Protein AF-E9H3K7-F1 (afdb_monomer_lite)

Sequence (213 aa):
MGSSRLRQSSLEERYRKCLRISLTFLFSQVGLIGLVVAYSAVGAVLFEWLEADQEIEPRRKILQIRLDCLDDLNRLNRQRQFDNNSNDELWAINAGALLKAFETQVVKATKVEGYDGKEVDDAERQWSVSGSLLYSITVITTIGYGNLAPKTGPGKVVTIIYALIGKTKHFHCAIVRSDIVCAVYQSAQHQPTPFSAAFSNIVPCEPHTSLEI

Foldseek 3Di:
DPPVVVVVVVVVVVCVVVVVVVVVVCCLVVVVVVVLLVLLLVQLVVLLVQAVCLQQVLQVVLVVLVVVLVVVLVVLVVVQVVDPPDDPVVSCVVNVVSVVVSVVSNVCCVPPSVHDPDHNDPVPDCSDSVNSSVVLVCLLVVVCPVPDAGPDPVRVVVSVVSSVVSPVVVVVSVVVVVVVVVVVVVVVVPPPDPVVVVVVPPDDPDDDDDDDD

Structure (mmCIF, N/CA/C/O backbone):
data_AF-E9H3K7-F1
#
_entry.id   AF-E9H3K7-F1
#
loop_
_atom_site.group_PDB
_atom_site.id
_atom_site.type_symbol
_atom_site.label_atom_id
_atom_site.label_alt_id
_atom_site.label_comp_id
_atom_site.label_asym_id
_atom_site.label_entity_id
_atom_site.label_seq_id
_atom_site.pdbx_PDB_ins_code
_atom_site.Cartn_x
_atom_site.Cartn_y
_atom_site.Cartn_z
_atom_site.occupancy
_atom_site.B_iso_or_equiv
_atom_site.auth_seq_id
_atom_site.auth_comp_id
_atom_site.auth_asym_id
_atom_site.auth_atom_id
_atom_site.pdbx_PDB_model_num
ATOM 1 N N . MET A 1 1 ? -35.358 -19.809 64.713 1.00 51.22 1 MET A N 1
ATOM 2 C CA . MET A 1 1 ? -35.374 -20.105 63.253 1.00 51.22 1 MET A CA 1
ATOM 3 C C . MET A 1 1 ? -35.548 -18.861 62.347 1.00 51.22 1 MET A C 1
ATOM 5 O O . MET A 1 1 ? -35.882 -19.023 61.176 1.00 51.22 1 MET A O 1
ATOM 9 N N . GLY A 1 2 ? -35.308 -17.627 62.834 1.00 54.78 2 GLY A N 1
ATOM 10 C CA . GLY A 1 2 ? -35.445 -16.384 62.039 1.00 54.78 2 GLY A CA 1
ATOM 11 C C . GLY A 1 2 ? -34.129 -15.756 61.540 1.00 54.78 2 GLY A C 1
ATOM 12 O O . GLY A 1 2 ? -34.121 -15.099 60.506 1.00 54.78 2 GLY A O 1
ATOM 13 N N . SER A 1 3 ? -33.005 -16.009 62.221 1.00 54.78 3 SER A N 1
ATOM 14 C CA . SER A 1 3 ? -31.702 -15.376 61.927 1.00 54.78 3 SER A CA 1
ATOM 15 C C . SER A 1 3 ? -31.064 -15.844 60.604 1.00 54.78 3 SER A C 1
ATOM 17 O O . SER A 1 3 ? -30.475 -15.054 59.868 1.00 54.78 3 SER A O 1
ATOM 19 N N . SER A 1 4 ? -31.254 -17.113 60.231 1.00 54.94 4 SER A N 1
ATOM 20 C CA . SER A 1 4 ? -30.708 -17.687 58.994 1.00 54.94 4 SER A CA 1
ATOM 21 C C . SER A 1 4 ? -31.357 -17.125 57.722 1.00 54.94 4 SER A C 1
ATOM 23 O O . SER A 1 4 ? -30.651 -16.887 56.746 1.00 54.94 4 SER A O 1
ATOM 25 N N . ARG A 1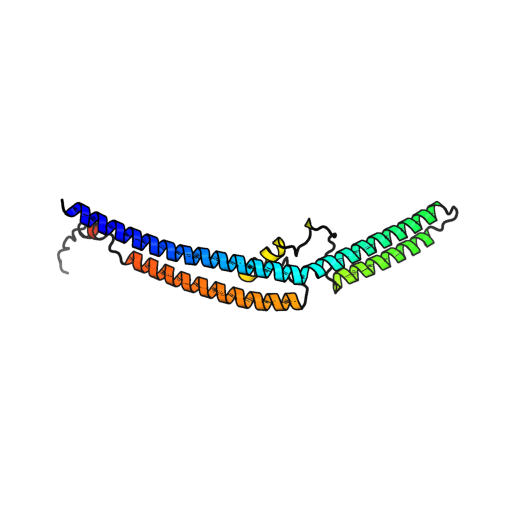 5 ? -32.665 -16.827 57.745 1.00 56.66 5 ARG A N 1
ATOM 26 C CA . ARG A 1 5 ? -33.395 -16.268 56.590 1.00 56.66 5 ARG A CA 1
ATOM 27 C C . ARG A 1 5 ? -33.037 -14.808 56.292 1.00 56.66 5 ARG A C 1
ATOM 29 O O . ARG A 1 5 ? -32.899 -14.458 55.125 1.00 56.66 5 ARG A O 1
ATOM 36 N N . LEU A 1 6 ? -32.807 -13.989 57.322 1.00 56.81 6 LEU A N 1
ATOM 37 C CA . LEU A 1 6 ? -32.364 -12.592 57.167 1.00 56.81 6 LEU A CA 1
ATOM 38 C C . LEU A 1 6 ? -30.930 -12.491 56.616 1.00 56.81 6 LEU A C 1
ATOM 40 O O . LEU A 1 6 ? -30.610 -11.600 55.830 1.00 56.81 6 LEU A O 1
ATOM 44 N N . ARG A 1 7 ? -30.056 -13.436 56.988 1.00 54.25 7 ARG A N 1
ATOM 45 C CA . ARG A 1 7 ? -28.688 -13.516 56.452 1.00 54.25 7 ARG A CA 1
ATOM 46 C C . ARG A 1 7 ? -28.685 -13.908 54.971 1.00 54.25 7 ARG A C 1
ATOM 48 O O . ARG A 1 7 ? -27.915 -13.343 54.197 1.00 54.25 7 ARG A O 1
ATOM 55 N N . GLN A 1 8 ? -29.579 -14.819 54.582 1.00 59.53 8 GLN A N 1
ATOM 56 C CA . GLN A 1 8 ? -29.755 -15.292 53.205 1.00 59.53 8 GLN A CA 1
ATOM 57 C C . GLN A 1 8 ? -30.287 -14.197 52.267 1.00 59.53 8 GLN A C 1
ATOM 59 O O . GLN A 1 8 ? -29.725 -14.007 51.190 1.00 59.53 8 GLN A O 1
ATOM 64 N N . SER A 1 9 ? -31.285 -13.412 52.696 1.00 56.25 9 SER A N 1
ATOM 65 C CA . SER A 1 9 ? -31.802 -12.286 51.902 1.00 56.25 9 SER A CA 1
ATOM 66 C C . SER A 1 9 ? -30.755 -11.182 51.695 1.00 56.25 9 SER A C 1
ATOM 68 O O . SER A 1 9 ? -30.665 -10.619 50.607 1.00 56.25 9 SER A O 1
ATOM 70 N N . SER A 1 10 ? -29.893 -10.931 52.692 1.00 58.28 10 SER A N 1
ATOM 71 C CA . SER A 1 10 ? -28.818 -9.928 52.590 1.00 58.28 10 SER A CA 1
ATOM 72 C C . SER A 1 10 ? -27.677 -10.321 51.636 1.00 58.28 10 SER A C 1
ATOM 74 O O . SER A 1 10 ? -27.058 -9.455 51.016 1.00 58.28 10 SER A O 1
ATOM 76 N N . LEU A 1 11 ? -27.385 -11.622 51.503 1.00 66.56 11 LEU A N 1
ATOM 77 C CA . LEU A 1 11 ? -26.354 -12.145 50.598 1.00 66.56 11 LEU A CA 1
ATOM 78 C C . LEU A 1 11 ? -26.838 -12.152 49.146 1.00 66.56 11 LEU A C 1
ATOM 80 O O . LEU A 1 11 ? -26.097 -11.743 48.256 1.00 66.56 11 LEU A O 1
ATOM 84 N N . GLU A 1 12 ? -28.092 -12.544 48.926 1.00 69.50 12 GLU A N 1
ATOM 85 C CA . GLU A 1 12 ? -28.777 -12.492 47.629 1.00 69.50 12 GLU A CA 1
ATOM 86 C C . GLU A 1 12 ? -28.835 -11.065 47.064 1.00 69.50 12 GLU A C 1
ATOM 88 O O . GLU A 1 12 ? -28.512 -10.845 45.897 1.00 69.50 12 GLU A O 1
ATOM 93 N N . GLU A 1 13 ? -29.170 -10.064 47.885 1.00 71.56 13 GLU A N 1
ATOM 94 C CA . GLU A 1 13 ? -29.160 -8.656 47.463 1.00 71.56 13 GLU A CA 1
ATOM 95 C C . GLU A 1 13 ? -27.756 -8.140 47.133 1.00 71.56 13 GLU A C 1
ATOM 97 O O . GLU A 1 13 ? -27.578 -7.404 46.158 1.00 71.56 13 GLU A O 1
ATOM 102 N N . ARG A 1 14 ? -26.743 -8.540 47.913 1.00 67.12 14 ARG A N 1
ATOM 103 C CA . ARG A 1 14 ? -25.337 -8.198 47.649 1.00 67.12 14 ARG A CA 1
ATOM 104 C C . ARG A 1 14 ? -24.833 -8.850 46.364 1.00 67.12 14 ARG A C 1
ATOM 106 O O . ARG A 1 14 ? -24.179 -8.174 45.575 1.00 67.12 14 ARG A O 1
ATOM 113 N N . TYR A 1 15 ? -25.185 -10.111 46.119 1.00 70.88 15 TYR A N 1
ATOM 114 C CA . TYR A 1 15 ? -24.832 -10.833 44.899 1.00 70.88 15 TYR A CA 1
ATOM 115 C C . TYR A 1 15 ? -25.506 -10.217 43.674 1.00 70.88 15 TYR A C 1
ATOM 117 O O . TYR A 1 15 ? -24.844 -9.941 42.683 1.00 70.88 15 TYR A O 1
ATOM 125 N N . ARG A 1 16 ? -26.800 -9.894 43.756 1.00 70.25 16 ARG A N 1
ATOM 126 C CA . ARG A 1 16 ? -27.560 -9.285 42.656 1.00 70.25 16 ARG A CA 1
ATOM 127 C C . ARG A 1 16 ? -27.082 -7.870 42.331 1.00 70.25 16 ARG A C 1
ATOM 129 O O . ARG A 1 16 ? -27.021 -7.515 41.157 1.00 70.25 16 ARG A O 1
ATOM 136 N N . LYS A 1 17 ? -26.696 -7.080 43.344 1.00 70.94 17 LYS A N 1
ATOM 137 C CA . LYS A 1 17 ? -26.033 -5.775 43.162 1.00 70.94 17 LYS A CA 1
ATOM 138 C C . LYS A 1 17 ? -24.651 -5.925 42.534 1.00 70.94 17 LYS A C 1
ATOM 140 O O . LYS A 1 17 ? -24.382 -5.260 41.541 1.00 70.94 17 LYS A O 1
ATOM 145 N N . CYS A 1 18 ? -23.810 -6.808 43.072 1.00 63.97 18 CYS A N 1
ATOM 146 C CA . CYS A 1 18 ? -22.467 -7.060 42.548 1.00 63.97 18 CYS A CA 1
ATOM 147 C C . CYS A 1 18 ? -22.529 -7.545 41.094 1.00 63.97 18 CYS A C 1
ATOM 149 O O . CYS A 1 18 ? -21.874 -6.982 40.228 1.00 63.97 18 CYS A O 1
ATOM 151 N N . LEU A 1 19 ? -23.421 -8.490 40.795 1.00 68.88 19 LEU A N 1
ATOM 152 C CA . LEU A 1 19 ? -23.614 -9.046 39.462 1.00 68.88 19 LEU A CA 1
ATOM 153 C C . LEU A 1 19 ? -24.151 -8.002 38.481 1.00 68.88 19 LEU A C 1
ATOM 155 O O . LEU A 1 19 ? -23.625 -7.919 37.383 1.00 68.88 19 LEU A O 1
ATOM 159 N N . ARG A 1 20 ? -25.108 -7.141 38.864 1.00 72.06 20 ARG A N 1
ATOM 160 C CA . ARG A 1 20 ? -25.556 -6.011 38.022 1.00 72.06 20 ARG A CA 1
ATOM 161 C C . ARG A 1 20 ? -24.436 -5.016 37.731 1.00 72.06 20 ARG A C 1
ATOM 163 O O . ARG A 1 20 ? -24.332 -4.539 36.604 1.00 72.06 20 ARG A O 1
ATOM 170 N N . ILE A 1 21 ? -23.613 -4.705 38.729 1.00 65.88 21 ILE A N 1
ATOM 171 C CA . ILE A 1 21 ? -22.478 -3.785 38.591 1.00 65.88 21 ILE A CA 1
ATOM 172 C C . ILE A 1 21 ? -21.412 -4.408 37.681 1.00 65.88 21 ILE A C 1
ATOM 174 O O . ILE A 1 21 ? -20.985 -3.762 36.728 1.00 65.88 21 ILE A O 1
ATOM 178 N N . SER A 1 22 ? -21.064 -5.681 37.881 1.00 63.53 22 SER A N 1
ATOM 179 C CA . SER A 1 22 ? -20.153 -6.431 37.012 1.00 63.53 22 SER A CA 1
ATOM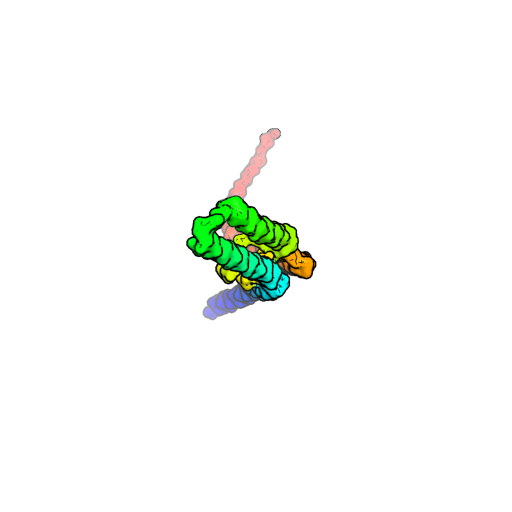 180 C C . SER A 1 22 ? -20.688 -6.591 35.589 1.00 63.53 22 SER A C 1
ATOM 182 O O . SER A 1 22 ? -19.913 -6.457 34.652 1.00 63.53 22 SER A O 1
ATOM 184 N N . LEU A 1 23 ? -21.993 -6.812 35.391 1.00 63.09 23 LEU A N 1
ATOM 185 C CA . LEU A 1 23 ? -22.613 -6.889 34.060 1.00 63.09 23 LEU A CA 1
ATOM 186 C C . LEU A 1 23 ? -22.613 -5.531 33.358 1.00 63.09 23 LEU A C 1
ATOM 188 O O . LEU A 1 23 ? -22.334 -5.463 32.169 1.00 63.09 23 LEU A O 1
ATOM 192 N N . THR A 1 24 ? -22.863 -4.445 34.093 1.00 66.94 24 THR A N 1
ATOM 193 C CA . THR A 1 24 ? -22.778 -3.073 33.563 1.00 66.94 24 THR A CA 1
ATOM 194 C C . THR A 1 24 ? -21.333 -2.726 33.187 1.00 66.94 24 THR A C 1
ATOM 196 O O . THR A 1 24 ? -21.083 -2.119 32.145 1.00 66.94 24 THR A O 1
ATOM 199 N N . PHE A 1 25 ? -20.365 -3.176 33.990 1.00 65.81 25 PHE A N 1
ATOM 200 C CA . PHE A 1 25 ? -18.939 -3.014 33.718 1.00 65.81 25 PHE A CA 1
ATOM 201 C C . PHE A 1 25 ? -18.493 -3.847 32.507 1.00 65.81 25 PHE A C 1
ATOM 203 O O . PHE A 1 25 ? -17.850 -3.319 31.604 1.00 65.81 25 PHE A O 1
ATOM 210 N N . LEU A 1 26 ? -18.898 -5.118 32.427 1.00 61.38 26 LEU A N 1
ATOM 211 C CA . LEU A 1 26 ? -18.624 -6.002 31.291 1.00 61.38 26 LEU A CA 1
ATOM 212 C C . LEU A 1 26 ? -19.274 -5.491 30.004 1.00 61.38 26 LEU A C 1
ATOM 214 O O . LEU A 1 26 ? -18.615 -5.477 28.974 1.00 61.38 26 LEU A O 1
ATOM 218 N N . PHE A 1 27 ? -20.515 -5.004 30.047 1.00 65.75 27 PHE A N 1
ATOM 219 C CA . PHE A 1 27 ? -21.199 -4.452 28.873 1.00 65.75 27 PHE A CA 1
ATOM 220 C C . PHE A 1 27 ? -20.518 -3.173 28.359 1.00 65.75 27 PHE A C 1
ATOM 222 O O . PHE A 1 27 ? -20.406 -2.974 27.153 1.00 65.75 27 PHE A O 1
ATOM 229 N N . SER A 1 28 ? -19.970 -2.347 29.258 1.00 73.75 28 SER A N 1
ATOM 230 C CA . SER A 1 28 ? -19.169 -1.171 28.888 1.00 73.75 28 SE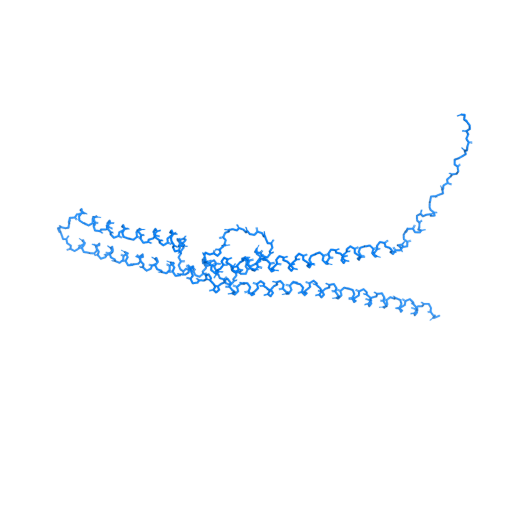R A CA 1
ATOM 231 C C . SER A 1 28 ? -17.803 -1.541 28.295 1.00 73.75 28 SER A C 1
ATOM 233 O O . SER A 1 28 ? -17.335 -0.901 27.351 1.00 73.75 28 SER A O 1
ATOM 235 N N . GLN A 1 29 ? -17.144 -2.578 28.817 1.00 72.81 29 GLN A N 1
ATOM 236 C CA . GLN A 1 29 ? -15.837 -3.018 28.317 1.00 72.81 29 GLN A CA 1
ATOM 237 C C . GLN A 1 29 ? -15.959 -3.785 26.999 1.00 72.81 29 GLN A C 1
ATOM 239 O O . GLN A 1 29 ? -15.324 -3.423 26.013 1.00 72.81 29 GLN A O 1
ATOM 244 N N . VAL A 1 30 ? -16.830 -4.793 26.952 1.00 80.44 30 VAL A N 1
ATOM 245 C CA . VAL A 1 30 ? -17.094 -5.598 25.753 1.00 80.44 30 VAL A CA 1
ATOM 246 C C . VAL A 1 30 ? -17.728 -4.742 24.659 1.00 80.44 30 VAL A C 1
ATOM 248 O O . VAL A 1 30 ? -17.346 -4.864 23.500 1.00 80.44 30 VAL A O 1
ATOM 251 N N . GLY A 1 31 ? -18.633 -3.823 25.012 1.00 77.88 31 GLY A N 1
ATOM 252 C CA . GLY A 1 31 ? -19.245 -2.897 24.061 1.00 77.88 31 GLY A CA 1
ATOM 253 C C . GLY A 1 31 ? -18.236 -1.944 23.424 1.00 77.88 31 GLY A C 1
ATOM 254 O O . GLY A 1 31 ? -18.282 -1.731 22.214 1.00 77.88 31 GLY A O 1
ATOM 255 N N . LEU A 1 32 ? -17.275 -1.416 24.195 1.00 74.38 32 LEU A N 1
ATOM 256 C CA . LEU A 1 32 ? -16.207 -0.605 23.611 1.00 74.38 32 LEU A CA 1
ATOM 257 C C . LEU A 1 32 ? -15.270 -1.445 22.756 1.00 74.38 32 LEU A C 1
ATOM 259 O O . LEU A 1 32 ? -14.970 -1.030 21.647 1.00 74.38 32 LEU A O 1
ATOM 263 N N . ILE A 1 33 ? -14.819 -2.605 23.235 1.00 80.75 33 ILE A N 1
ATOM 264 C CA . ILE A 1 33 ? -13.943 -3.474 22.440 1.00 80.75 33 ILE A CA 1
ATOM 265 C C . ILE A 1 33 ? -14.632 -3.822 21.115 1.00 80.75 33 ILE A C 1
ATOM 267 O O . ILE A 1 33 ? -14.024 -3.676 20.060 1.00 80.75 33 ILE A O 1
ATOM 271 N N . GLY A 1 34 ? -15.922 -4.166 21.146 1.00 83.69 34 GLY A N 1
ATOM 272 C CA . GLY A 1 34 ? -16.728 -4.400 19.949 1.00 83.69 34 GLY A CA 1
ATOM 273 C C . GLY A 1 34 ? -16.816 -3.178 19.030 1.00 83.69 34 GLY A C 1
ATOM 274 O O . GLY A 1 34 ? -16.614 -3.312 17.827 1.00 83.69 34 GLY A O 1
ATOM 275 N N . LEU A 1 35 ? -17.046 -1.979 19.580 1.00 83.75 35 LEU A N 1
ATOM 276 C CA . LEU A 1 35 ? -17.053 -0.728 18.813 1.00 83.75 35 LEU A CA 1
ATOM 277 C C . LEU A 1 35 ? -15.698 -0.472 18.138 1.00 83.75 35 LEU A C 1
ATOM 279 O O . LEU A 1 35 ? -15.660 -0.097 16.971 1.00 83.75 35 LEU A O 1
ATOM 283 N N . VAL A 1 36 ? -14.593 -0.680 18.854 1.00 84.12 36 VAL A N 1
ATOM 284 C CA . VAL A 1 36 ? -13.236 -0.479 18.329 1.00 84.12 36 VAL A CA 1
ATOM 285 C C . VAL A 1 36 ? -12.918 -1.496 17.242 1.00 84.12 36 VAL A C 1
ATOM 287 O O . VAL A 1 36 ? -12.374 -1.118 16.207 1.00 84.12 36 VAL A O 1
ATOM 290 N N . VAL A 1 37 ? -13.294 -2.762 17.434 1.00 88.88 37 VAL A N 1
ATOM 291 C CA . VAL A 1 37 ? -13.131 -3.815 16.424 1.00 88.88 37 VAL A CA 1
ATOM 292 C C . VAL A 1 37 ? -13.951 -3.488 15.177 1.00 88.88 37 VAL A C 1
ATOM 294 O O . VAL A 1 37 ? -13.406 -3.512 14.078 1.00 88.88 37 VAL A O 1
ATOM 297 N N . ALA A 1 38 ? -15.220 -3.105 15.333 1.00 90.06 38 ALA A N 1
ATOM 298 C CA . ALA A 1 38 ? -16.077 -2.721 14.214 1.00 90.06 38 ALA A CA 1
ATOM 299 C C . ALA A 1 38 ? -15.538 -1.486 13.474 1.00 90.06 38 ALA A C 1
ATOM 301 O O . ALA A 1 38 ? -15.460 -1.486 12.249 1.00 90.06 38 ALA A O 1
ATOM 302 N N . TYR A 1 39 ? -15.107 -0.456 14.206 1.00 89.94 39 TYR A N 1
ATOM 303 C CA . TYR A 1 39 ? -14.507 0.747 13.627 1.00 89.94 39 TYR A CA 1
ATOM 304 C C . TYR A 1 39 ? -13.210 0.424 12.873 1.00 89.94 39 TYR A C 1
ATOM 306 O O . TYR A 1 39 ? -13.025 0.880 11.748 1.00 89.94 39 TYR A O 1
ATOM 314 N N . SER A 1 40 ? -12.360 -0.436 13.442 1.00 92.12 40 SER A N 1
ATOM 315 C CA . SER A 1 40 ? -11.120 -0.892 12.802 1.00 92.12 40 SER A CA 1
ATOM 316 C C . SER A 1 40 ? -11.389 -1.739 11.559 1.00 92.12 40 SER A C 1
ATOM 318 O O . SER A 1 40 ? -10.657 -1.614 10.585 1.00 92.12 40 SER A O 1
ATOM 320 N N . ALA A 1 41 ? -12.444 -2.560 11.558 1.00 93.81 41 ALA A N 1
ATOM 321 C CA . ALA A 1 41 ? -12.855 -3.332 10.388 1.00 93.81 41 ALA A CA 1
ATOM 322 C C . ALA A 1 41 ? -13.351 -2.423 9.251 1.00 93.81 41 ALA A C 1
ATOM 324 O O . ALA A 1 41 ? -12.981 -2.631 8.099 1.00 93.81 41 ALA A O 1
ATOM 325 N N . VAL A 1 42 ? -14.124 -1.377 9.572 1.00 94.25 42 VAL A N 1
ATOM 326 C CA . VAL A 1 42 ? -14.524 -0.353 8.591 1.00 94.25 42 VAL A CA 1
ATOM 327 C C . VAL A 1 42 ? -13.296 0.360 8.025 1.00 94.25 42 VAL A C 1
ATOM 329 O O . VAL A 1 42 ? -13.192 0.516 6.811 1.00 94.25 42 VAL A O 1
ATOM 332 N N . GLY A 1 43 ? -12.349 0.748 8.885 1.00 92.94 43 GLY A N 1
ATOM 333 C CA . GLY A 1 43 ? -11.071 1.315 8.455 1.00 92.94 43 GLY A CA 1
ATOM 334 C C . GLY A 1 43 ? -10.302 0.373 7.528 1.00 92.94 43 GLY A C 1
ATOM 335 O O . GLY A 1 43 ? -9.844 0.803 6.475 1.00 92.94 43 GLY A O 1
ATOM 336 N N . ALA A 1 44 ? -10.226 -0.918 7.864 1.00 94.38 44 ALA A N 1
ATOM 337 C CA . ALA A 1 44 ? -9.528 -1.921 7.064 1.00 94.38 44 ALA A CA 1
ATOM 338 C C . ALA A 1 44 ? -10.079 -2.000 5.636 1.00 94.38 44 ALA A C 1
ATOM 340 O O . ALA A 1 44 ? -9.311 -1.872 4.688 1.00 94.38 44 ALA A O 1
ATOM 341 N N . VAL A 1 45 ? -11.402 -2.125 5.491 1.00 94.81 45 VAL A N 1
ATOM 342 C CA . VAL A 1 45 ? -12.063 -2.170 4.177 1.00 94.81 45 VAL A CA 1
ATOM 343 C C . VAL A 1 45 ? -11.841 -0.868 3.405 1.00 94.81 45 VAL A C 1
ATOM 345 O O . VAL A 1 45 ? -11.579 -0.895 2.206 1.00 94.81 45 VAL A O 1
ATOM 348 N N . LEU A 1 46 ? -11.922 0.278 4.085 1.00 93.81 46 LEU A N 1
ATOM 349 C CA . LEU A 1 46 ? -11.770 1.586 3.455 1.00 93.81 46 LEU A CA 1
ATOM 350 C C . LEU A 1 46 ? -10.346 1.821 2.936 1.00 93.81 46 LEU A C 1
ATOM 352 O O . LEU A 1 46 ? -10.177 2.265 1.803 1.00 93.81 46 LEU A O 1
ATOM 356 N N . PHE A 1 47 ? -9.326 1.535 3.746 1.00 93.88 47 PHE A N 1
ATOM 357 C CA . PHE A 1 47 ? -7.931 1.736 3.354 1.00 93.88 47 PHE A CA 1
ATOM 358 C C . PHE A 1 47 ? -7.459 0.708 2.335 1.00 93.88 47 PHE A C 1
ATOM 360 O O . PHE A 1 47 ? -6.746 1.079 1.406 1.00 93.88 47 PHE A O 1
ATOM 367 N N . GLU A 1 48 ? -7.898 -0.546 2.459 1.00 93.19 48 GLU A N 1
ATOM 368 C CA . GLU A 1 48 ? -7.654 -1.548 1.429 1.00 93.19 48 GLU A CA 1
ATOM 369 C C . GLU A 1 48 ? -8.244 -1.081 0.101 1.00 93.19 48 GLU A C 1
ATOM 371 O O . GLU A 1 48 ? -7.531 -1.033 -0.888 1.00 93.19 48 GLU A O 1
ATOM 376 N N . TRP A 1 49 ? -9.502 -0.639 0.078 1.00 92.56 49 TRP A N 1
ATOM 377 C CA . TRP A 1 49 ? -10.130 -0.171 -1.156 1.00 92.56 49 TRP A CA 1
ATOM 378 C C . TRP A 1 49 ? -9.435 1.056 -1.770 1.00 92.56 49 TRP A C 1
ATOM 380 O O . TRP A 1 49 ? -9.320 1.151 -2.988 1.00 92.56 49 TRP A O 1
ATOM 390 N N . LEU A 1 50 ? -8.949 1.990 -0.948 1.00 92.56 50 LEU A N 1
ATOM 391 C CA . LEU A 1 50 ? -8.303 3.215 -1.432 1.00 92.56 50 LEU A CA 1
ATOM 392 C C . LEU A 1 50 ? -6.868 3.006 -1.937 1.00 92.56 50 LEU A C 1
ATOM 394 O O . LEU A 1 50 ? -6.439 3.716 -2.846 1.00 92.56 50 LEU A O 1
ATOM 398 N N . GLU A 1 51 ? -6.108 2.097 -1.325 1.00 91.94 51 GLU A N 1
ATOM 399 C CA . GLU A 1 51 ? -4.663 1.967 -1.564 1.00 91.94 51 GLU A CA 1
ATOM 400 C C . GLU A 1 51 ? -4.271 0.667 -2.286 1.00 91.94 51 GLU A C 1
ATOM 402 O O . GLU A 1 51 ? -3.181 0.608 -2.858 1.00 91.94 51 GLU A O 1
ATOM 407 N N . ALA A 1 52 ? -5.148 -0.344 -2.331 1.00 89.06 52 ALA A N 1
ATOM 408 C CA . ALA A 1 52 ? -4.903 -1.624 -3.003 1.00 89.06 52 ALA A CA 1
ATOM 409 C C . ALA A 1 52 ? -4.419 -1.460 -4.445 1.00 89.06 52 ALA A C 1
ATOM 411 O O . ALA A 1 52 ? -3.381 -2.000 -4.831 1.00 89.06 52 ALA A O 1
ATOM 412 N N . ASP A 1 53 ? -5.167 -0.696 -5.238 1.00 86.69 53 ASP A N 1
ATOM 413 C CA . ASP A 1 53 ? -4.893 -0.546 -6.666 1.00 86.69 53 ASP A CA 1
ATOM 414 C C . ASP A 1 53 ? -3.556 0.168 -6.898 1.00 86.69 53 ASP A C 1
ATOM 416 O O . ASP A 1 53 ? -2.805 -0.154 -7.817 1.00 86.69 53 ASP A O 1
ATOM 420 N N . GLN A 1 54 ? -3.209 1.108 -6.021 1.00 87.00 54 GLN A N 1
ATOM 421 C CA . GLN A 1 54 ? -1.990 1.909 -6.133 1.00 87.00 54 GLN A CA 1
ATOM 422 C C . GLN A 1 54 ? -0.735 1.138 -5.729 1.00 87.00 54 GLN A C 1
ATOM 424 O O . GLN A 1 54 ? 0.361 1.494 -6.154 1.00 87.00 54 GLN A O 1
ATOM 429 N N . GLU A 1 55 ? -0.873 0.063 -4.954 1.00 86.56 55 GLU A N 1
ATOM 430 C CA . GLU A 1 55 ? 0.217 -0.875 -4.698 1.00 86.56 55 GLU A CA 1
ATOM 431 C C . GLU A 1 55 ? 0.417 -1.850 -5.869 1.00 86.56 55 GLU A C 1
ATOM 433 O O . GLU A 1 55 ? 1.552 -2.120 -6.265 1.00 86.56 55 GLU A O 1
ATOM 438 N N . ILE A 1 56 ? -0.672 -2.363 -6.447 1.00 87.88 56 ILE A N 1
ATOM 439 C CA . ILE A 1 56 ? -0.614 -3.453 -7.432 1.00 87.88 56 ILE A CA 1
ATOM 440 C C . ILE A 1 56 ? -0.261 -2.949 -8.833 1.00 87.88 56 ILE A C 1
ATOM 442 O O . ILE A 1 56 ? 0.537 -3.584 -9.529 1.00 87.88 56 ILE A O 1
ATOM 446 N N . GLU A 1 57 ? -0.831 -1.821 -9.264 1.00 88.62 57 GLU A N 1
ATOM 447 C CA . GLU A 1 57 ? -0.647 -1.326 -10.633 1.00 88.62 57 GLU A CA 1
ATOM 448 C C . GLU A 1 57 ? 0.830 -1.070 -10.989 1.00 88.62 57 GLU A C 1
ATOM 450 O O . GLU A 1 57 ? 1.289 -1.598 -12.008 1.00 88.62 57 GLU A O 1
ATOM 455 N N . PRO A 1 58 ? 1.635 -0.355 -10.175 1.00 89.12 58 PRO A N 1
ATOM 456 C CA . PRO A 1 58 ? 3.046 -0.131 -10.490 1.00 89.12 58 PRO A CA 1
ATOM 457 C C . PRO A 1 58 ? 3.853 -1.434 -10.525 1.00 89.12 58 PRO A C 1
ATOM 459 O O . PRO A 1 58 ? 4.703 -1.606 -11.400 1.00 89.12 58 PRO A O 1
ATOM 462 N N . ARG A 1 59 ? 3.564 -2.380 -9.617 1.00 90.69 59 ARG A N 1
ATOM 463 C CA . ARG A 1 59 ? 4.251 -3.681 -9.579 1.00 90.69 59 ARG A CA 1
ATOM 464 C C . ARG A 1 59 ? 3.962 -4.500 -10.836 1.00 90.69 59 ARG A C 1
ATOM 466 O O . ARG A 1 59 ? 4.892 -5.031 -11.441 1.00 90.69 59 ARG A O 1
ATOM 473 N N . ARG A 1 60 ? 2.700 -4.548 -11.282 1.00 90.06 60 ARG A N 1
ATOM 474 C CA . ARG A 1 60 ? 2.308 -5.263 -12.508 1.00 90.06 60 ARG A CA 1
ATOM 475 C C . ARG A 1 60 ? 2.940 -4.644 -13.753 1.00 90.06 60 ARG A C 1
ATOM 477 O O . ARG A 1 60 ? 3.461 -5.379 -14.589 1.00 90.06 60 ARG A O 1
ATOM 484 N N . LYS A 1 61 ? 2.947 -3.310 -13.858 1.00 91.38 61 LYS A N 1
ATOM 485 C CA . LYS A 1 61 ? 3.593 -2.604 -14.977 1.00 91.38 61 LYS A CA 1
ATOM 486 C C . LYS A 1 61 ? 5.085 -2.916 -15.056 1.00 91.38 61 LYS A C 1
ATOM 488 O O . LYS A 1 61 ? 5.574 -3.270 -16.124 1.00 91.38 61 LYS A O 1
ATOM 493 N N . ILE A 1 62 ? 5.811 -2.818 -13.939 1.00 92.88 62 ILE A N 1
ATOM 494 C CA . ILE A 1 62 ? 7.253 -3.104 -13.923 1.00 92.88 62 ILE A CA 1
ATOM 495 C C . ILE A 1 62 ? 7.54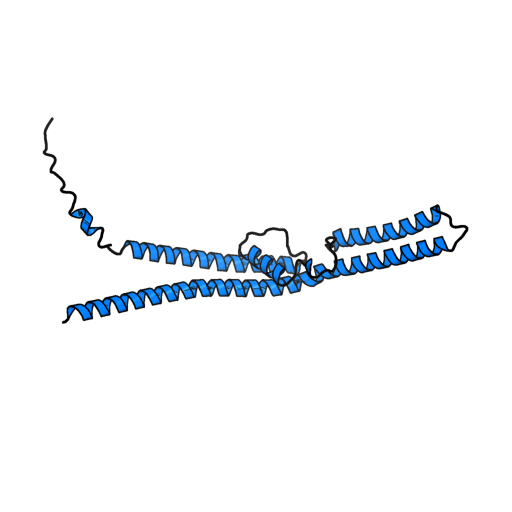1 -4.574 -14.217 1.00 92.88 62 ILE A C 1
ATOM 497 O O . ILE A 1 62 ? 8.500 -4.863 -14.932 1.00 92.88 62 ILE A O 1
ATOM 501 N N . LEU A 1 63 ? 6.699 -5.496 -13.741 1.00 92.69 63 LEU A N 1
ATOM 502 C CA . LEU A 1 63 ? 6.818 -6.907 -14.094 1.00 92.69 63 LEU A CA 1
ATOM 503 C C . LEU A 1 63 ? 6.710 -7.114 -15.612 1.00 92.69 63 LEU A C 1
ATOM 505 O O . LEU A 1 63 ? 7.558 -7.792 -16.184 1.00 92.69 63 LEU A O 1
ATOM 509 N N . GLN A 1 64 ? 5.724 -6.499 -16.270 1.00 93.62 64 GLN A N 1
ATOM 510 C CA . GLN A 1 64 ? 5.571 -6.584 -17.727 1.00 93.62 64 GLN A CA 1
ATOM 511 C C . GLN A 1 64 ? 6.778 -5.989 -18.460 1.00 93.62 64 GLN A C 1
ATOM 513 O O . GLN A 1 64 ? 7.394 -6.672 -19.268 1.00 93.62 64 GLN A O 1
ATOM 518 N N . ILE A 1 65 ? 7.201 -4.779 -18.089 1.00 93.75 65 ILE A N 1
ATOM 519 C CA . ILE A 1 65 ? 8.364 -4.104 -18.691 1.00 93.75 65 ILE A CA 1
ATOM 520 C C . ILE A 1 65 ? 9.653 -4.928 -18.514 1.00 93.75 65 ILE A C 1
ATOM 522 O O . ILE A 1 65 ? 10.490 -4.983 -19.415 1.00 93.75 65 ILE A O 1
ATOM 526 N N . ARG A 1 66 ? 9.819 -5.604 -17.369 1.00 94.50 66 ARG A N 1
ATOM 527 C CA . ARG A 1 66 ? 10.934 -6.530 -17.127 1.00 94.50 66 ARG A CA 1
ATOM 528 C C . ARG A 1 66 ? 10.871 -7.726 -18.072 1.00 94.50 66 ARG A C 1
ATOM 530 O O . ARG A 1 66 ? 11.896 -8.079 -18.645 1.00 94.50 66 ARG A O 1
ATOM 537 N N . LEU A 1 67 ? 9.704 -8.352 -18.219 1.00 95.38 67 LEU A N 1
ATOM 538 C CA . LEU A 1 67 ? 9.526 -9.512 -19.097 1.00 95.38 67 LEU A CA 1
ATOM 539 C C . LEU A 1 67 ? 9.745 -9.148 -20.570 1.00 95.38 67 LEU A C 1
ATOM 541 O O . LEU A 1 67 ? 10.442 -9.886 -21.261 1.00 95.38 67 LEU A O 1
ATOM 545 N N . ASP A 1 68 ? 9.246 -7.995 -21.012 1.00 96.19 68 ASP A N 1
ATOM 546 C CA . ASP A 1 68 ? 9.453 -7.489 -22.372 1.00 96.19 68 ASP A CA 1
ATOM 547 C C . ASP A 1 68 ? 10.940 -7.219 -22.636 1.00 96.19 68 ASP A C 1
ATOM 549 O O . ASP A 1 68 ? 11.498 -7.693 -23.624 1.00 96.19 68 ASP A O 1
ATOM 553 N N . CYS A 1 69 ? 11.625 -6.548 -21.702 1.00 96.31 69 CYS A N 1
ATOM 554 C CA . CYS A 1 69 ? 13.065 -6.304 -21.798 1.00 96.31 69 CYS A CA 1
ATOM 555 C C . CYS A 1 69 ? 13.868 -7.613 -21.856 1.00 96.31 69 CYS A C 1
ATOM 557 O O . CYS A 1 69 ? 14.812 -7.729 -22.639 1.00 96.31 69 CYS A O 1
ATOM 559 N N . LEU A 1 70 ? 13.489 -8.613 -21.054 1.00 96.38 70 LEU A N 1
ATOM 560 C CA . LEU A 1 70 ? 14.119 -9.932 -21.075 1.00 96.38 70 LEU A CA 1
ATOM 561 C C . LEU A 1 70 ? 13.862 -10.670 -22.392 1.00 96.38 70 LEU A C 1
ATOM 563 O O . LEU A 1 70 ? 14.777 -11.323 -22.894 1.00 96.38 70 LEU A O 1
ATOM 567 N N . ASP A 1 71 ? 12.658 -10.589 -22.961 1.00 96.88 71 ASP A N 1
ATOM 568 C CA . ASP A 1 71 ? 12.369 -11.216 -24.252 1.00 96.88 71 ASP A CA 1
ATOM 569 C C . ASP A 1 71 ? 13.141 -10.537 -25.388 1.00 96.88 71 ASP A C 1
ATOM 571 O O . ASP A 1 71 ? 13.774 -11.227 -26.188 1.00 96.88 71 ASP A O 1
ATOM 575 N N . ASP A 1 72 ? 13.198 -9.205 -25.414 1.00 95.56 72 ASP A N 1
ATOM 576 C CA . ASP A 1 72 ? 13.992 -8.455 -26.391 1.00 95.56 72 ASP A CA 1
ATOM 577 C C . ASP A 1 72 ? 15.489 -8.763 -26.267 1.00 95.56 72 ASP A C 1
ATOM 579 O O . ASP A 1 72 ? 16.161 -9.023 -27.270 1.00 95.56 72 ASP A O 1
ATOM 583 N N . LEU A 1 73 ? 16.016 -8.843 -25.042 1.00 95.50 73 LEU A N 1
ATOM 584 C CA . LEU A 1 73 ? 17.404 -9.238 -24.803 1.00 95.50 73 LEU A CA 1
ATOM 585 C C . LEU A 1 73 ? 17.667 -10.683 -25.256 1.00 95.50 73 LEU A C 1
ATOM 587 O O . LEU A 1 73 ? 18.692 -10.970 -25.877 1.00 95.50 73 LEU A O 1
ATOM 591 N N . ASN A 1 74 ? 16.731 -11.599 -24.998 1.00 95.12 74 ASN A N 1
ATOM 592 C CA . ASN A 1 74 ? 16.822 -12.982 -25.459 1.00 95.12 74 ASN A CA 1
ATOM 593 C C . ASN A 1 74 ? 16.759 -13.085 -26.987 1.00 95.12 74 ASN A C 1
ATOM 595 O O . ASN A 1 74 ? 17.463 -13.909 -27.573 1.00 95.12 74 ASN A O 1
ATOM 599 N N . ARG A 1 75 ? 15.952 -12.252 -27.654 1.00 92.81 75 ARG A N 1
ATOM 600 C CA . ARG A 1 75 ? 15.908 -12.157 -29.120 1.00 92.81 75 ARG A CA 1
ATOM 601 C C . ARG A 1 75 ? 17.237 -11.655 -29.677 1.00 92.81 75 ARG A C 1
ATOM 603 O O . ARG A 1 75 ? 17.765 -12.295 -30.585 1.00 92.81 75 ARG A O 1
ATOM 610 N N . LEU A 1 76 ? 17.817 -10.604 -29.090 1.00 91.88 76 LEU A N 1
ATOM 611 C CA . LEU A 1 76 ? 19.149 -10.113 -29.463 1.00 91.88 76 LEU A CA 1
ATOM 612 C C . LEU A 1 76 ? 20.230 -11.187 -29.276 1.00 91.88 76 LEU A C 1
ATOM 614 O O . LEU A 1 76 ? 21.075 -11.376 -30.152 1.00 91.88 76 LEU A O 1
ATOM 618 N N . ASN A 1 77 ? 20.186 -11.934 -28.169 1.00 90.75 77 ASN A N 1
ATOM 619 C CA . ASN A 1 77 ? 21.119 -13.035 -27.921 1.00 90.75 77 ASN A CA 1
ATOM 620 C C . ASN A 1 77 ? 20.962 -14.180 -28.927 1.00 90.75 77 ASN A C 1
ATOM 622 O O . ASN A 1 77 ? 21.963 -14.704 -29.415 1.00 90.75 77 ASN A O 1
ATOM 626 N N . ARG A 1 78 ? 19.728 -14.562 -29.275 1.00 89.94 78 ARG A N 1
ATOM 627 C CA . ARG A 1 78 ? 19.479 -15.590 -30.298 1.00 89.94 78 ARG A CA 1
ATOM 628 C C . ARG A 1 78 ? 19.957 -15.148 -31.679 1.00 89.94 78 ARG A C 1
ATOM 630 O O . ARG A 1 78 ? 20.551 -15.951 -32.391 1.00 89.94 78 ARG A O 1
ATOM 637 N N . GLN A 1 79 ? 19.743 -13.882 -32.039 1.00 87.38 79 GLN A N 1
ATOM 638 C CA . GLN A 1 79 ? 20.218 -13.327 -33.307 1.00 87.38 79 GLN A CA 1
ATOM 639 C C . GLN A 1 79 ? 21.747 -13.385 -33.404 1.00 87.38 79 GLN A C 1
ATOM 641 O O . GLN A 1 79 ? 22.278 -13.809 -34.426 1.00 87.38 79 GLN A O 1
ATOM 646 N N . ARG A 1 80 ? 22.448 -13.049 -32.313 1.00 84.56 80 ARG A N 1
ATOM 647 C CA . ARG A 1 80 ? 23.908 -13.170 -32.209 1.00 84.56 80 ARG A CA 1
ATOM 648 C C . ARG A 1 80 ? 24.402 -14.606 -32.416 1.00 84.56 80 ARG A C 1
ATOM 650 O O . ARG A 1 80 ? 25.411 -14.798 -33.075 1.00 84.56 80 ARG A O 1
ATOM 657 N N . GLN A 1 81 ? 23.708 -15.613 -31.879 1.00 84.38 81 GLN A N 1
ATOM 658 C CA . GLN A 1 81 ? 24.122 -17.019 -32.019 1.00 84.38 81 GLN A CA 1
ATOM 659 C C . GLN A 1 81 ? 24.039 -17.553 -33.456 1.00 84.38 81 GLN A C 1
ATOM 661 O O . GLN A 1 81 ? 24.762 -18.486 -33.791 1.00 84.38 81 GLN A O 1
ATOM 666 N N . PHE A 1 82 ? 23.154 -16.999 -34.287 1.00 82.25 82 PHE A N 1
ATOM 667 C CA . PHE A 1 82 ? 22.977 -17.429 -35.677 1.00 82.25 82 PHE A CA 1
ATOM 668 C C . PHE A 1 82 ? 23.854 -16.661 -36.674 1.00 82.25 82 PHE A C 1
ATOM 670 O O . PHE A 1 82 ? 24.036 -17.118 -37.802 1.00 82.25 82 PHE A O 1
ATOM 677 N N . ASP A 1 83 ? 24.389 -15.506 -36.277 1.00 79.38 83 ASP A N 1
ATOM 678 C CA . ASP A 1 83 ? 25.213 -14.662 -37.134 1.00 79.38 83 ASP A CA 1
ATOM 679 C C . ASP A 1 83 ? 26.709 -14.949 -36.919 1.00 79.38 83 ASP A C 1
ATOM 681 O O . ASP A 1 83 ? 27.321 -14.505 -35.949 1.00 79.38 83 ASP A O 1
ATOM 685 N N . ASN A 1 84 ? 27.317 -15.686 -37.853 1.00 67.00 84 ASN A N 1
ATOM 686 C CA . ASN A 1 84 ? 28.739 -16.054 -37.812 1.00 67.00 84 ASN A CA 1
ATOM 687 C C . ASN A 1 84 ? 29.704 -14.852 -37.901 1.00 67.00 84 ASN A C 1
ATOM 689 O O . ASN A 1 84 ? 30.899 -15.036 -37.680 1.00 67.00 84 ASN A O 1
ATOM 693 N N . ASN A 1 85 ? 29.222 -13.647 -38.231 1.00 71.25 85 ASN A N 1
ATOM 694 C CA . ASN A 1 85 ? 30.043 -12.441 -38.383 1.00 71.25 85 ASN A CA 1
ATOM 695 C C . ASN A 1 85 ? 29.643 -11.323 -37.395 1.00 71.25 85 ASN A C 1
ATOM 697 O O . ASN A 1 85 ? 29.843 -10.139 -37.675 1.00 71.25 85 ASN A O 1
ATOM 701 N N . SER A 1 86 ? 29.026 -11.680 -36.259 1.00 69.25 86 SER A N 1
ATOM 702 C CA . SER A 1 86 ? 28.432 -10.702 -35.342 1.00 69.25 86 SER A CA 1
ATOM 703 C C . SER A 1 86 ? 29.483 -9.797 -34.676 1.00 69.25 86 SER A C 1
ATOM 705 O O . SER A 1 86 ? 30.398 -10.289 -34.017 1.00 69.25 86 SER A O 1
ATOM 707 N N . ASN A 1 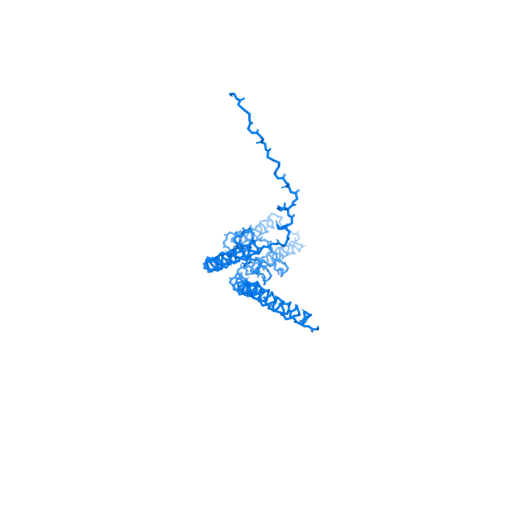87 ? 29.315 -8.474 -34.782 1.00 78.38 87 ASN A N 1
ATOM 708 C CA . ASN A 1 87 ? 30.136 -7.486 -34.072 1.00 78.38 87 ASN A CA 1
ATOM 709 C C . ASN A 1 87 ? 29.709 -7.377 -32.596 1.00 78.38 87 ASN A C 1
ATOM 711 O O . ASN A 1 87 ? 28.604 -6.915 -32.300 1.00 78.38 87 ASN A O 1
ATOM 715 N N . ASP A 1 88 ? 30.600 -7.738 -31.671 1.00 83.94 88 ASP A N 1
ATOM 716 C CA . ASP A 1 88 ? 30.384 -7.668 -30.213 1.00 83.94 88 ASP A CA 1
ATOM 717 C C . ASP A 1 88 ? 29.983 -6.272 -29.728 1.00 83.94 88 ASP A C 1
ATOM 719 O O . ASP A 1 88 ? 29.119 -6.127 -28.861 1.00 83.94 88 ASP A O 1
ATOM 723 N N . GLU A 1 89 ? 30.556 -5.241 -30.344 1.00 88.31 89 GLU A N 1
ATOM 724 C CA . GLU A 1 89 ? 30.282 -3.843 -30.022 1.00 88.31 89 GLU A CA 1
ATOM 725 C C . GLU A 1 89 ? 28.838 -3.439 -30.359 1.00 88.31 89 GLU A C 1
ATOM 727 O O . GLU A 1 89 ? 28.171 -2.781 -29.561 1.00 88.31 89 GLU A O 1
ATOM 732 N N . LEU A 1 90 ? 28.304 -3.901 -31.494 1.00 88.44 90 LEU A N 1
ATOM 733 C CA . LEU A 1 90 ? 26.932 -3.592 -31.903 1.00 88.44 90 LEU A CA 1
ATOM 734 C C . LEU A 1 90 ? 25.906 -4.255 -30.977 1.00 88.44 90 LEU A C 1
ATOM 736 O O . LEU A 1 90 ? 24.905 -3.637 -30.607 1.00 88.44 90 LEU A O 1
ATOM 740 N N . TRP A 1 91 ? 26.162 -5.501 -30.570 1.00 89.12 91 TRP A N 1
ATOM 741 C CA . TRP A 1 91 ? 25.330 -6.178 -29.577 1.00 89.12 91 TRP A CA 1
ATOM 742 C C . TRP A 1 91 ? 25.341 -5.421 -28.245 1.00 89.12 91 TRP A C 1
ATOM 744 O O . TRP A 1 91 ? 24.274 -5.176 -27.681 1.00 89.12 91 TRP A O 1
ATOM 754 N N . ALA A 1 92 ? 26.519 -4.995 -27.779 1.00 91.19 92 ALA A N 1
ATOM 755 C CA . ALA A 1 92 ? 26.659 -4.270 -26.520 1.00 91.19 92 ALA A CA 1
ATOM 756 C C . ALA A 1 92 ? 25.898 -2.934 -26.536 1.00 91.19 92 ALA A C 1
ATOM 758 O O . ALA A 1 92 ? 25.222 -2.604 -25.561 1.00 91.19 92 ALA A O 1
ATOM 759 N N . ILE A 1 93 ? 25.939 -2.199 -27.654 1.00 92.62 93 ILE A N 1
ATOM 760 C CA . ILE A 1 93 ? 25.178 -0.952 -27.834 1.00 92.62 93 ILE A CA 1
ATOM 761 C C . ILE A 1 93 ? 23.667 -1.218 -27.764 1.00 92.62 93 ILE A C 1
ATOM 763 O O . ILE A 1 93 ? 22.958 -0.529 -27.030 1.00 92.62 93 ILE A O 1
ATOM 767 N N . ASN A 1 94 ? 23.168 -2.234 -28.473 1.00 93.56 94 ASN A N 1
ATOM 768 C CA . ASN A 1 94 ? 21.736 -2.551 -28.508 1.00 93.56 94 ASN A CA 1
ATOM 769 C C . ASN A 1 94 ? 21.217 -3.064 -27.157 1.00 93.56 94 ASN A C 1
ATOM 771 O O . ASN A 1 94 ? 20.183 -2.603 -26.670 1.00 93.56 94 ASN A O 1
ATOM 775 N N . ALA A 1 95 ? 21.952 -3.977 -26.518 1.00 94.69 95 ALA A N 1
ATOM 776 C CA . ALA A 1 95 ? 21.625 -4.470 -25.184 1.00 94.69 95 ALA A CA 1
ATOM 777 C C . ALA A 1 95 ? 21.667 -3.334 -24.147 1.00 94.69 95 ALA A C 1
ATOM 779 O O . ALA A 1 95 ? 20.764 -3.213 -23.318 1.00 94.69 95 ALA A O 1
ATOM 780 N N . GLY A 1 96 ? 22.672 -2.456 -24.234 1.00 95.94 96 GLY A N 1
ATOM 781 C CA . GLY A 1 96 ? 22.781 -1.264 -23.397 1.00 95.94 96 GLY A CA 1
ATOM 782 C C . GLY A 1 96 ? 21.602 -0.308 -23.576 1.00 95.94 96 GLY A C 1
ATOM 783 O O . GLY A 1 96 ? 21.067 0.190 -22.587 1.00 95.94 96 GLY A O 1
ATOM 784 N N . ALA A 1 97 ? 21.140 -0.095 -24.812 1.00 96.06 97 ALA A N 1
ATOM 785 C CA . ALA A 1 97 ? 19.974 0.738 -25.097 1.00 96.06 97 ALA A CA 1
ATOM 786 C C . ALA A 1 97 ? 18.683 0.167 -24.480 1.00 96.06 97 ALA A C 1
ATOM 788 O O . ALA A 1 97 ? 17.931 0.915 -23.850 1.00 96.06 97 ALA A O 1
ATOM 789 N N . LEU A 1 98 ? 18.453 -1.149 -24.585 1.00 95.94 98 LEU A N 1
ATOM 790 C CA . LEU A 1 98 ? 17.306 -1.817 -23.953 1.00 95.94 98 LEU A CA 1
ATOM 791 C C . LEU A 1 98 ? 17.342 -1.691 -22.427 1.00 95.94 98 LEU A C 1
ATOM 793 O O . LEU A 1 98 ? 16.351 -1.294 -21.811 1.00 95.94 98 LEU A O 1
ATOM 797 N N . LEU A 1 99 ? 18.494 -1.974 -21.813 1.00 96.75 99 LEU A N 1
ATOM 798 C CA . LEU A 1 99 ? 18.664 -1.866 -20.364 1.00 96.75 99 LEU A CA 1
ATOM 799 C C . LEU A 1 99 ? 18.494 -0.424 -19.883 1.00 96.75 99 LEU A C 1
ATOM 801 O O . LEU A 1 99 ? 17.865 -0.198 -18.851 1.00 96.75 99 LEU A O 1
ATOM 805 N N . LYS A 1 100 ? 18.982 0.564 -20.643 1.00 97.31 100 LYS A N 1
ATOM 806 C CA . LYS A 1 100 ? 18.803 1.983 -20.312 1.00 97.31 100 LYS A CA 1
ATOM 807 C C . LYS A 1 100 ? 17.335 2.403 -20.379 1.00 97.31 100 LYS A C 1
ATOM 809 O O . LYS A 1 100 ? 16.870 3.163 -19.523 1.00 97.31 100 LYS A O 1
ATOM 814 N N . ALA A 1 101 ? 16.593 1.906 -21.368 1.00 95.69 101 ALA A N 1
ATOM 815 C CA . ALA A 1 101 ? 15.158 2.143 -21.473 1.00 95.69 101 ALA A CA 1
ATOM 816 C C . ALA A 1 101 ? 14.402 1.516 -20.289 1.00 95.69 101 ALA A C 1
ATOM 818 O O . ALA A 1 101 ? 13.578 2.190 -19.667 1.00 95.69 101 ALA A O 1
ATOM 819 N N . PHE A 1 102 ? 14.729 0.273 -19.924 1.00 95.50 102 PHE A N 1
ATOM 820 C CA . PHE A 1 102 ? 14.177 -0.406 -18.749 1.00 95.50 102 PHE A CA 1
ATOM 821 C C . PHE A 1 102 ? 14.477 0.355 -17.448 1.00 95.50 102 PHE A C 1
ATOM 823 O O . PHE A 1 102 ? 13.558 0.685 -16.699 1.00 95.50 102 PHE A O 1
ATOM 830 N N . GLU A 1 103 ? 15.743 0.713 -17.213 1.00 95.56 103 GLU A N 1
ATOM 831 C CA . GLU A 1 103 ? 16.190 1.485 -16.046 1.00 95.56 103 GLU A CA 1
ATOM 832 C C . GLU A 1 103 ? 15.390 2.784 -15.906 1.00 95.56 103 GLU A C 1
ATOM 834 O O . GLU A 1 103 ? 14.896 3.107 -14.827 1.00 95.56 103 GLU A O 1
ATOM 839 N N . THR A 1 104 ? 15.201 3.510 -17.010 1.00 95.88 104 THR A N 1
ATOM 840 C CA . THR A 1 104 ? 14.454 4.774 -17.012 1.00 95.88 104 THR A CA 1
ATOM 841 C C . THR A 1 104 ? 12.999 4.571 -16.578 1.00 95.88 104 THR A C 1
ATOM 843 O O . THR A 1 104 ? 12.464 5.379 -15.813 1.00 95.88 104 THR A O 1
ATOM 846 N N . GLN A 1 105 ? 12.361 3.483 -17.017 1.00 93.94 105 GLN A N 1
ATOM 847 C CA . GLN A 1 105 ? 10.989 3.156 -16.625 1.00 93.94 105 GLN A CA 1
ATOM 848 C C . GLN A 1 105 ? 10.886 2.750 -15.151 1.00 93.94 105 GLN A C 1
ATOM 850 O O . GLN A 1 105 ? 10.005 3.249 -14.450 1.00 93.94 105 GLN A O 1
ATOM 855 N N . VAL A 1 106 ? 11.817 1.931 -14.652 1.00 94.12 106 VAL A N 1
ATOM 856 C CA . VAL A 1 106 ? 11.870 1.546 -13.231 1.00 94.12 106 VAL A CA 1
ATOM 857 C C . VAL A 1 106 ? 12.096 2.769 -12.345 1.00 94.12 106 VAL A C 1
ATOM 859 O O . VAL A 1 106 ? 11.353 2.983 -11.391 1.00 94.12 106 VAL A O 1
ATOM 862 N N . VAL A 1 107 ? 13.055 3.635 -12.692 1.00 94.56 107 VAL A N 1
ATOM 863 C CA . VAL A 1 107 ? 13.336 4.867 -11.936 1.00 94.56 107 VAL A CA 1
ATOM 864 C C . VAL A 1 107 ? 12.113 5.783 -11.897 1.00 94.56 107 VAL A C 1
ATOM 866 O O . VAL A 1 107 ? 11.816 6.366 -10.851 1.00 94.56 107 VAL A O 1
ATOM 869 N N . LYS A 1 108 ? 11.381 5.905 -13.011 1.00 93.56 108 LYS A N 1
ATOM 870 C CA . LYS A 1 108 ? 10.131 6.672 -13.063 1.00 93.56 108 LYS A CA 1
ATOM 871 C C . LYS A 1 108 ? 9.067 6.060 -12.148 1.00 93.56 108 LYS A C 1
ATOM 873 O O . LYS A 1 108 ? 8.469 6.792 -11.361 1.00 93.56 108 LYS A O 1
ATOM 878 N N . ALA A 1 109 ? 8.858 4.747 -12.210 1.00 91.06 109 ALA A N 1
ATOM 879 C CA . ALA A 1 109 ? 7.874 4.068 -11.372 1.00 91.06 109 ALA A CA 1
ATOM 880 C C . ALA A 1 109 ? 8.214 4.169 -9.878 1.00 91.06 109 ALA A C 1
ATOM 882 O O . ALA A 1 109 ? 7.327 4.410 -9.065 1.00 91.06 109 ALA A O 1
ATOM 883 N N . THR A 1 110 ? 9.491 4.074 -9.501 1.00 90.94 110 THR A N 1
ATOM 884 C CA . THR A 1 110 ? 9.923 4.235 -8.104 1.00 90.94 110 THR A CA 1
ATOM 885 C C . THR A 1 110 ? 9.733 5.666 -7.606 1.00 90.94 110 THR A C 1
ATOM 887 O O . THR A 1 110 ? 9.220 5.872 -6.509 1.00 90.94 110 THR A O 1
ATOM 890 N N . LYS A 1 111 ? 10.115 6.675 -8.401 1.00 90.06 111 LYS A N 1
ATOM 891 C CA . LYS A 1 111 ? 10.068 8.083 -7.966 1.00 90.06 111 LYS A CA 1
ATOM 892 C C . LYS A 1 111 ? 8.670 8.696 -8.003 1.00 90.06 111 LYS A C 1
ATOM 894 O O . LYS A 1 111 ? 8.385 9.570 -7.191 1.00 90.06 111 LYS A O 1
ATOM 899 N N . VAL A 1 112 ? 7.838 8.294 -8.962 1.00 86.50 112 VAL A N 1
ATOM 900 C CA . VAL A 1 112 ? 6.550 8.952 -9.239 1.00 86.50 112 VAL A CA 1
ATOM 901 C C . VAL A 1 112 ? 5.371 8.071 -8.850 1.00 86.50 112 VAL A C 1
ATOM 903 O O . VAL A 1 112 ? 4.440 8.554 -8.215 1.00 86.50 112 VAL A O 1
ATOM 906 N N . GLU A 1 113 ? 5.410 6.788 -9.209 1.00 84.75 113 GLU A N 1
ATOM 907 C CA . GLU A 1 113 ? 4.289 5.857 -8.998 1.00 84.75 113 GLU A CA 1
ATOM 908 C C . GLU A 1 113 ? 4.398 5.089 -7.668 1.00 84.75 113 GLU A C 1
ATOM 910 O O . GLU A 1 113 ? 3.490 4.356 -7.297 1.00 84.75 113 GLU A O 1
ATOM 915 N N . GLY A 1 114 ? 5.489 5.271 -6.917 1.00 84.06 114 GLY A N 1
ATOM 916 C CA . GLY A 1 114 ? 5.669 4.665 -5.599 1.00 84.06 114 GLY A CA 1
ATOM 917 C C . GLY A 1 114 ? 5.960 3.163 -5.624 1.00 84.06 114 GLY A C 1
ATOM 918 O O . GLY A 1 114 ? 5.689 2.495 -4.619 1.00 84.06 114 GLY A O 1
ATOM 919 N N . TYR A 1 115 ? 6.508 2.650 -6.734 1.00 88.38 115 TYR A N 1
ATOM 920 C CA . TYR A 1 115 ? 6.984 1.269 -6.853 1.00 88.38 115 TYR A CA 1
ATOM 921 C C . TYR A 1 115 ? 8.113 0.989 -5.852 1.00 88.38 115 TYR A C 1
ATOM 923 O O . TYR A 1 115 ? 9.106 1.716 -5.798 1.00 88.38 115 TYR A O 1
ATOM 931 N N . ASP A 1 116 ? 7.960 -0.076 -5.067 1.00 86.06 116 ASP A N 1
ATOM 932 C CA . ASP A 1 116 ? 8.815 -0.426 -3.929 1.00 86.06 116 ASP A CA 1
ATOM 933 C C . ASP A 1 116 ? 9.808 -1.565 -4.214 1.00 86.06 116 ASP A C 1
ATOM 935 O O . ASP A 1 116 ? 10.501 -2.010 -3.303 1.00 86.06 116 ASP A O 1
ATOM 939 N N . GLY A 1 117 ? 9.907 -2.025 -5.465 1.00 85.38 117 GLY A N 1
ATOM 940 C CA . GLY A 1 117 ? 10.844 -3.085 -5.855 1.00 85.38 117 GLY A CA 1
ATOM 941 C C . GLY A 1 117 ? 10.373 -4.503 -5.532 1.00 85.38 117 GLY A C 1
ATOM 942 O O . GLY A 1 117 ? 11.116 -5.448 -5.780 1.00 85.38 117 GLY A O 1
ATOM 943 N N . LYS A 1 118 ? 9.162 -4.659 -4.991 1.00 85.31 118 LYS A N 1
ATOM 944 C CA . LYS A 1 118 ? 8.582 -5.962 -4.662 1.00 85.31 118 LYS A CA 1
ATOM 945 C C . LYS A 1 118 ? 7.865 -6.588 -5.850 1.00 85.31 118 LYS A C 1
ATOM 947 O O . LYS A 1 118 ? 7.455 -5.891 -6.787 1.00 85.31 118 LYS A O 1
ATOM 952 N N . GLU A 1 119 ? 7.733 -7.908 -5.814 1.00 80.88 119 GLU A N 1
ATOM 953 C CA . GLU A 1 119 ? 7.034 -8.658 -6.856 1.00 80.88 119 GLU A CA 1
ATOM 954 C C . GLU A 1 119 ? 5.509 -8.620 -6.645 1.00 80.88 119 GLU A C 1
ATOM 956 O O . GLU A 1 119 ? 4.999 -8.124 -5.636 1.00 80.88 119 GLU A O 1
ATOM 961 N N . VAL A 1 120 ? 4.753 -9.095 -7.640 1.00 78.12 120 VAL A N 1
ATOM 962 C CA . VAL A 1 120 ? 3.276 -9.128 -7.617 1.00 78.12 120 VAL A CA 1
ATOM 963 C C . VAL A 1 120 ? 2.777 -10.351 -6.831 1.00 78.12 120 VAL A C 1
ATOM 965 O O . VAL A 1 120 ? 1.864 -11.044 -7.269 1.00 78.12 120 VAL A O 1
ATOM 968 N N . ASP A 1 121 ? 3.414 -10.660 -5.704 1.00 79.62 121 ASP A N 1
ATOM 969 C CA . ASP A 1 121 ? 2.969 -11.730 -4.814 1.00 79.62 121 ASP A CA 1
ATOM 970 C C . ASP A 1 121 ? 1.977 -11.170 -3.786 1.00 79.62 121 ASP A C 1
ATOM 972 O O . ASP A 1 121 ? 2.221 -10.141 -3.145 1.00 79.62 121 ASP A O 1
ATOM 976 N N . ASP A 1 122 ? 0.858 -11.871 -3.611 1.00 70.06 122 ASP A N 1
ATOM 977 C CA . ASP A 1 122 ? -0.167 -11.551 -2.622 1.00 70.06 122 ASP A CA 1
ATOM 978 C C . ASP A 1 122 ? 0.385 -11.631 -1.190 1.00 70.06 122 ASP A C 1
ATOM 980 O O . ASP A 1 122 ? -0.069 -10.891 -0.314 1.00 70.06 122 ASP A O 1
ATOM 984 N N . ALA A 1 123 ? 1.403 -12.469 -0.949 1.00 73.94 123 ALA A N 1
ATOM 985 C CA . ALA A 1 123 ? 2.069 -12.565 0.351 1.00 73.94 123 ALA A CA 1
ATOM 986 C C . ALA A 1 123 ? 2.824 -11.279 0.739 1.00 73.94 123 ALA A C 1
ATOM 988 O O . ALA A 1 123 ? 2.981 -10.982 1.925 1.00 73.94 123 ALA A O 1
ATOM 989 N N . GLU A 1 124 ? 3.269 -10.491 -0.244 1.00 77.50 124 GLU A N 1
ATOM 990 C CA . GLU A 1 124 ? 4.026 -9.254 -0.027 1.00 77.50 124 GLU A CA 1
ATOM 991 C C . GLU A 1 124 ? 3.155 -7.988 -0.060 1.00 77.50 124 GLU A C 1
ATOM 993 O O . GLU A 1 124 ? 3.670 -6.866 0.058 1.00 77.50 124 GLU A O 1
ATOM 998 N N . ARG A 1 125 ? 1.835 -8.148 -0.210 1.00 82.06 125 ARG A N 1
ATOM 999 C CA . ARG A 1 125 ? 0.876 -7.046 -0.278 1.00 82.06 125 ARG A CA 1
ATOM 1000 C C . ARG A 1 125 ? 0.677 -6.392 1.088 1.00 82.06 125 ARG A C 1
ATOM 1002 O O . ARG A 1 125 ? 0.126 -6.978 2.023 1.00 82.06 125 ARG A O 1
ATOM 1009 N N . GLN A 1 126 ? 1.100 -5.138 1.192 1.00 86.81 126 GLN A N 1
ATOM 1010 C CA . GLN A 1 126 ? 1.011 -4.343 2.409 1.00 86.81 126 GLN A CA 1
ATOM 1011 C C . GLN A 1 126 ? -0.429 -3.885 2.677 1.00 86.81 126 GLN A C 1
ATOM 1013 O O . GLN A 1 126 ? -0.875 -3.921 3.824 1.00 86.81 126 GLN A O 1
ATOM 1018 N N . TRP A 1 127 ? -1.178 -3.525 1.632 1.00 90.19 127 TRP A N 1
ATOM 1019 C CA . TRP A 1 127 ? -2.601 -3.176 1.688 1.00 90.19 127 TRP A CA 1
ATOM 1020 C C . TRP A 1 127 ? -3.491 -4.390 1.409 1.00 90.19 127 TRP A C 1
ATOM 1022 O O . TRP A 1 127 ? -4.287 -4.416 0.469 1.00 90.19 127 TRP A O 1
ATOM 1032 N N . SER A 1 128 ? -3.321 -5.428 2.226 1.00 90.81 128 SER A N 1
ATOM 1033 C CA . SER A 1 128 ? -4.284 -6.524 2.385 1.00 90.81 128 SER A CA 1
ATOM 1034 C C . SER A 1 128 ? -5.280 -6.195 3.505 1.00 90.81 128 SER A C 1
ATOM 1036 O O . SER A 1 128 ? -5.026 -5.285 4.300 1.00 90.81 128 SER A O 1
ATOM 1038 N N . VAL A 1 129 ? -6.382 -6.946 3.632 1.00 90.31 129 VAL A N 1
ATOM 1039 C CA . VAL A 1 129 ? -7.337 -6.819 4.758 1.00 90.31 129 VAL A CA 1
ATOM 1040 C C . VAL A 1 129 ? -6.605 -6.752 6.107 1.00 90.31 129 VAL A C 1
ATOM 1042 O O . VAL A 1 129 ? -6.857 -5.872 6.931 1.00 90.31 129 VAL A O 1
ATOM 1045 N N . SER A 1 130 ? -5.656 -7.666 6.333 1.00 91.25 130 SER A N 1
ATOM 1046 C CA . SER A 1 130 ? -4.897 -7.756 7.583 1.00 91.25 130 SER A CA 1
ATOM 1047 C C . SER A 1 130 ? -3.937 -6.580 7.776 1.00 91.25 130 SER A C 1
ATOM 1049 O O . SER A 1 130 ? -3.862 -6.034 8.878 1.00 91.25 130 SER A O 1
ATOM 1051 N N . GLY A 1 131 ? -3.237 -6.155 6.719 1.00 91.31 131 GLY A N 1
ATOM 1052 C CA . GLY A 1 131 ? -2.350 -4.989 6.772 1.00 91.31 131 GLY A CA 1
ATOM 1053 C C . GLY A 1 131 ? -3.111 -3.684 7.021 1.00 91.31 131 GLY A C 1
ATOM 1054 O O . GLY A 1 131 ? -2.724 -2.886 7.875 1.00 91.31 131 GLY A O 1
ATOM 1055 N N . SER A 1 132 ? -4.262 -3.518 6.370 1.00 93.56 132 SER A N 1
ATOM 1056 C CA . SER A 1 132 ? -5.151 -2.357 6.510 1.00 93.56 132 SER A CA 1
ATOM 1057 C C . SER A 1 132 ? -5.826 -2.304 7.883 1.00 93.56 132 SER A C 1
ATOM 1059 O O . SER A 1 132 ? -6.014 -1.224 8.454 1.00 93.56 132 SER A O 1
ATOM 1061 N N . LEU A 1 133 ? -6.147 -3.466 8.462 1.00 93.06 133 LEU A N 1
ATOM 1062 C CA . LEU A 1 133 ? -6.631 -3.577 9.838 1.00 93.06 133 LEU A CA 1
ATOM 1063 C C . LEU A 1 133 ? -5.554 -3.151 10.838 1.00 93.06 133 LEU A C 1
ATOM 1065 O O . LEU A 1 133 ? -5.823 -2.342 11.727 1.00 93.06 133 LEU A O 1
ATOM 1069 N N . LEU A 1 134 ? -4.330 -3.657 10.673 1.00 92.12 134 LEU A N 1
ATOM 1070 C CA . LEU A 1 134 ? -3.207 -3.289 11.529 1.00 92.12 134 LEU A CA 1
ATOM 1071 C C . LEU A 1 134 ? -2.906 -1.788 11.420 1.00 92.12 134 LEU A C 1
ATOM 1073 O O . LEU A 1 134 ? -2.762 -1.118 12.443 1.00 92.12 134 LEU A O 1
ATOM 1077 N N . TYR A 1 135 ? -2.925 -1.232 10.207 1.00 93.25 135 TYR A N 1
ATOM 1078 C CA . TYR A 1 135 ? -2.819 0.208 9.982 1.00 93.25 135 TYR A CA 1
ATOM 1079 C C . TYR A 1 135 ? -3.914 0.982 10.733 1.00 93.25 135 TYR A C 1
ATOM 1081 O O . TYR A 1 135 ? -3.606 1.873 11.527 1.00 93.25 135 TYR A O 1
ATOM 1089 N N . SER A 1 136 ? -5.179 0.586 10.581 1.00 92.69 136 SER A N 1
ATOM 1090 C CA . SER A 1 136 ? -6.323 1.215 11.256 1.00 92.69 136 SER A CA 1
ATOM 1091 C C . SER A 1 136 ? -6.161 1.244 12.778 1.00 92.69 136 SER A C 1
ATOM 1093 O O . SER A 1 136 ? -6.391 2.283 13.402 1.00 92.69 136 SER A O 1
ATOM 1095 N N . ILE A 1 137 ? -5.702 0.141 13.378 1.00 90.19 137 ILE A N 1
ATOM 1096 C CA . ILE A 1 137 ? -5.422 0.051 14.818 1.00 90.19 137 ILE A CA 1
ATOM 1097 C C . ILE A 1 137 ? -4.307 1.023 15.218 1.00 90.19 137 ILE A C 1
ATOM 1099 O O . ILE A 1 137 ? -4.439 1.732 16.216 1.00 90.19 137 ILE A O 1
ATOM 1103 N N . THR A 1 138 ? -3.222 1.106 14.445 1.00 91.00 138 THR A N 1
ATOM 1104 C CA . THR A 1 138 ? -2.091 2.001 14.754 1.00 91.00 138 THR A CA 1
ATOM 1105 C C . THR A 1 138 ? -2.448 3.483 14.644 1.00 91.00 138 THR A C 1
ATOM 1107 O O . THR A 1 138 ? -1.933 4.287 15.422 1.00 91.00 138 THR A O 1
ATOM 1110 N N . VAL A 1 139 ? -3.360 3.847 13.733 1.00 90.88 139 VAL A N 1
ATOM 1111 C CA . VAL A 1 139 ? -3.887 5.214 13.596 1.00 90.88 139 VAL A CA 1
ATOM 1112 C C . VAL A 1 139 ? -4.759 5.578 14.796 1.00 90.88 139 VAL A C 1
ATOM 1114 O O . VAL A 1 139 ? -4.584 6.643 15.384 1.00 90.88 139 VAL A O 1
ATOM 1117 N N . ILE A 1 140 ? -5.663 4.681 15.204 1.00 87.31 140 ILE A N 1
ATOM 1118 C CA . ILE A 1 140 ? -6.537 4.880 16.369 1.00 87.31 140 ILE A CA 1
ATOM 1119 C C . ILE A 1 140 ? -5.728 5.016 17.661 1.00 87.31 140 ILE A C 1
ATOM 1121 O O . ILE A 1 140 ? -5.973 5.913 18.466 1.00 87.31 140 ILE A O 1
ATOM 1125 N N . THR A 1 141 ? -4.774 4.107 17.863 1.00 85.94 141 THR A N 1
ATOM 1126 C CA . THR A 1 141 ? -3.915 4.073 19.056 1.00 85.94 141 THR A CA 1
ATOM 1127 C C . THR A 1 141 ? -2.834 5.148 19.024 1.00 85.94 141 THR A C 1
ATOM 1129 O O . THR A 1 141 ? -2.128 5.337 20.012 1.00 85.94 141 THR A O 1
ATOM 1132 N N . THR A 1 142 ? -2.714 5.884 17.914 1.00 88.31 142 THR A N 1
ATOM 1133 C CA . THR A 1 142 ? -1.703 6.922 17.681 1.00 88.31 142 THR A CA 1
ATOM 1134 C C . THR A 1 142 ? -0.258 6.430 17.825 1.00 88.31 142 THR A C 1
ATOM 1136 O O . THR A 1 142 ? 0.640 7.237 18.034 1.00 88.31 142 THR A O 1
ATOM 1139 N N . ILE A 1 143 ? -0.023 5.116 17.695 1.00 90.50 143 ILE A N 1
ATOM 1140 C CA . ILE A 1 143 ? 1.325 4.526 17.739 1.00 90.50 143 ILE A CA 1
ATOM 1141 C C . ILE A 1 143 ? 2.109 4.946 16.495 1.00 90.50 143 ILE A C 1
ATOM 1143 O O . ILE A 1 143 ? 3.240 5.402 16.609 1.00 90.50 143 ILE A O 1
ATOM 1147 N N . GLY A 1 144 ? 1.493 4.796 15.314 1.00 83.06 144 GLY A N 1
ATOM 1148 C CA . GLY A 1 144 ? 2.053 5.235 14.035 1.00 83.06 144 GLY A CA 1
ATOM 1149 C C . GLY A 1 144 ? 3.454 4.693 13.728 1.00 83.06 144 GLY A C 1
ATOM 1150 O O . GLY A 1 144 ? 4.401 5.468 13.665 1.00 83.06 144 GLY A O 1
ATOM 1151 N N . TYR A 1 145 ? 3.592 3.387 13.462 1.00 84.44 145 TYR A N 1
ATOM 1152 C CA . TYR A 1 145 ? 4.892 2.764 13.143 1.00 84.44 145 TYR A CA 1
ATOM 1153 C C . TYR A 1 145 ? 5.618 3.380 11.934 1.00 84.44 145 TYR A C 1
ATOM 1155 O O . TYR A 1 145 ? 6.835 3.258 11.825 1.00 84.44 145 TYR A O 1
ATOM 1163 N N . GLY A 1 146 ? 4.888 4.009 11.006 1.00 81.00 146 GLY A N 1
ATOM 1164 C CA . GLY A 1 146 ? 5.455 4.707 9.844 1.00 81.00 146 GLY A CA 1
ATOM 1165 C C . GLY A 1 146 ? 5.936 3.803 8.702 1.00 81.00 146 GLY A C 1
ATOM 1166 O O . GLY A 1 146 ? 6.300 4.306 7.646 1.00 81.00 146 GLY A O 1
ATOM 1167 N N . ASN A 1 147 ? 5.897 2.481 8.875 1.00 83.06 147 ASN A N 1
ATOM 1168 C CA . ASN A 1 147 ? 6.246 1.494 7.849 1.00 83.06 147 ASN A CA 1
ATOM 1169 C C . ASN A 1 147 ? 5.157 1.309 6.774 1.00 83.06 147 ASN A C 1
ATOM 1171 O O . ASN A 1 147 ? 5.465 0.905 5.656 1.00 83.06 147 ASN A O 1
ATOM 1175 N N . LEU A 1 148 ? 3.899 1.595 7.116 1.00 85.50 148 LEU A N 1
ATOM 1176 C CA . LEU A 1 148 ? 2.742 1.532 6.229 1.00 85.50 148 LEU A CA 1
ATOM 1177 C C . LEU A 1 148 ? 1.972 2.851 6.330 1.00 85.50 148 LEU A C 1
ATOM 1179 O O . LEU A 1 148 ? 1.522 3.227 7.412 1.00 85.50 148 LEU A O 1
ATOM 1183 N N . ALA A 1 149 ? 1.861 3.575 5.216 1.00 88.50 149 ALA A N 1
ATOM 1184 C CA . ALA A 1 149 ? 1.174 4.861 5.144 1.00 88.50 149 ALA A CA 1
ATOM 1185 C C . ALA A 1 149 ? 0.550 5.066 3.755 1.00 88.50 149 ALA A C 1
ATOM 1187 O O . ALA A 1 149 ? 1.163 4.665 2.760 1.00 88.50 149 ALA A O 1
ATOM 1188 N N . PRO A 1 150 ? -0.647 5.678 3.671 1.00 90.31 150 PRO A N 1
ATOM 1189 C CA . PRO A 1 150 ? -1.348 5.889 2.412 1.00 90.31 150 PRO A CA 1
ATOM 1190 C C . PRO A 1 150 ? -0.522 6.788 1.500 1.00 90.31 150 PRO A C 1
ATOM 1192 O O . PRO A 1 150 ? -0.064 7.869 1.896 1.00 90.31 150 PRO A O 1
ATOM 1195 N N . LYS A 1 151 ? -0.323 6.339 0.266 1.00 87.25 151 LYS A N 1
ATOM 1196 C CA . LYS A 1 151 ? 0.410 7.091 -0.752 1.00 87.25 151 LYS A CA 1
ATOM 1197 C C . LYS A 1 151 ? -0.541 8.031 -1.492 1.00 87.25 151 LYS A C 1
ATOM 1199 O O . LYS A 1 151 ? -0.123 9.131 -1.877 1.00 87.25 151 LYS A O 1
ATOM 1204 N N . THR A 1 152 ? -1.819 7.662 -1.605 1.00 90.50 152 THR A N 1
ATOM 1205 C CA . THR A 1 152 ? -2.817 8.431 -2.350 1.00 90.50 152 THR A CA 1
ATOM 1206 C C . THR A 1 152 ? -3.224 9.724 -1.651 1.00 90.50 152 THR A C 1
ATOM 1208 O O . THR A 1 152 ? -3.242 9.838 -0.424 1.00 90.50 152 THR A O 1
ATOM 1211 N N . GLY A 1 153 ? -3.584 10.730 -2.452 1.00 90.75 153 GLY A N 1
ATOM 1212 C CA . GLY A 1 153 ? -4.225 11.954 -1.965 1.00 90.75 153 GLY A CA 1
ATOM 1213 C C . GLY A 1 153 ? -5.482 11.683 -1.120 1.00 90.75 153 GLY A C 1
ATOM 1214 O O . GLY A 1 153 ? -5.519 12.126 0.030 1.00 90.75 153 GLY A O 1
ATOM 1215 N N . PRO A 1 154 ? -6.492 10.944 -1.630 1.00 91.12 154 PRO A N 1
ATOM 1216 C CA . PRO A 1 154 ? -7.693 10.626 -0.856 1.00 91.12 154 PRO A CA 1
ATOM 1217 C C . PRO A 1 154 ? -7.399 9.796 0.398 1.00 91.12 154 PRO A C 1
ATOM 1219 O O . PRO A 1 154 ? -7.936 10.118 1.455 1.00 91.12 154 PRO A O 1
ATOM 1222 N N . GLY A 1 155 ? -6.509 8.800 0.330 1.00 90.75 155 GLY A N 1
ATOM 1223 C CA . GLY A 1 155 ? -6.115 7.986 1.483 1.00 90.75 155 GLY A CA 1
ATOM 1224 C C . GLY A 1 155 ? -5.542 8.826 2.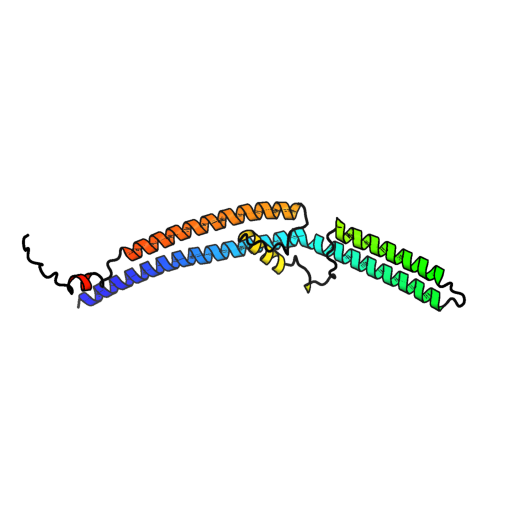624 1.00 90.75 155 GLY A C 1
ATOM 1225 O O . GLY A 1 155 ? -5.941 8.662 3.774 1.00 90.75 155 GLY A O 1
ATOM 1226 N N . LYS A 1 156 ? -4.697 9.818 2.313 1.00 92.94 156 LYS A N 1
ATOM 1227 C CA . LYS A 1 156 ? -4.164 10.766 3.309 1.00 92.94 156 LYS A CA 1
ATOM 1228 C C . LYS A 1 156 ? -5.260 11.592 3.985 1.00 92.94 156 LYS A C 1
ATOM 1230 O O . LYS A 1 156 ? -5.254 11.729 5.207 1.00 92.94 156 LYS A O 1
ATOM 1235 N N . VAL A 1 157 ? -6.204 12.131 3.212 1.00 94.19 157 VAL A N 1
ATOM 1236 C CA . VAL A 1 157 ? -7.324 12.923 3.755 1.00 94.19 157 VAL A CA 1
ATOM 1237 C C . VAL A 1 157 ? -8.219 12.055 4.639 1.00 94.19 157 VAL A C 1
ATOM 1239 O O . VAL A 1 157 ? -8.567 12.454 5.752 1.00 94.19 157 VAL A O 1
ATOM 1242 N N . VAL A 1 158 ? -8.536 10.845 4.179 1.00 93.06 158 VAL A N 1
ATOM 1243 C CA . VAL A 1 158 ? -9.324 9.868 4.934 1.00 93.06 158 VAL A CA 1
ATOM 1244 C C . VAL A 1 158 ? -8.624 9.494 6.237 1.00 93.06 158 VAL A C 1
ATOM 1246 O O . VAL A 1 158 ? -9.275 9.515 7.277 1.00 93.06 158 VAL A O 1
ATOM 1249 N N . THR A 1 159 ? -7.309 9.251 6.231 1.00 92.75 159 THR A N 1
ATOM 1250 C CA . THR A 1 159 ? -6.538 8.992 7.458 1.00 92.75 159 THR A CA 1
ATOM 1251 C C . THR A 1 159 ? -6.663 10.127 8.466 1.00 92.75 159 THR A C 1
ATOM 1253 O O . THR A 1 159 ? -6.857 9.859 9.650 1.00 92.75 159 THR A O 1
ATOM 1256 N N . ILE A 1 160 ? -6.585 11.388 8.031 1.00 91.69 160 ILE A N 1
ATOM 1257 C CA . ILE A 1 160 ? -6.707 12.542 8.934 1.00 91.69 160 ILE A CA 1
ATOM 1258 C C . ILE A 1 160 ? -8.096 12.563 9.584 1.00 91.69 160 ILE A C 1
ATOM 1260 O O . ILE A 1 160 ? -8.207 12.655 10.807 1.00 91.69 160 ILE A O 1
ATOM 1264 N N . ILE A 1 161 ? -9.155 12.425 8.784 1.00 91.56 161 ILE A N 1
ATOM 1265 C CA . ILE A 1 161 ? -10.540 12.405 9.280 1.00 91.56 161 ILE A CA 1
ATOM 1266 C C . ILE A 1 161 ? -10.748 11.219 10.235 1.00 91.56 161 ILE A C 1
ATOM 1268 O O . ILE A 1 161 ? -11.283 11.379 11.335 1.00 91.56 161 ILE A O 1
ATOM 1272 N N . TYR A 1 162 ? -10.266 10.040 9.847 1.00 91.19 162 TYR A N 1
ATOM 1273 C CA . TYR A 1 162 ? -10.361 8.807 10.621 1.00 91.19 162 TYR A CA 1
ATOM 1274 C C . TYR A 1 162 ? -9.621 8.901 11.963 1.00 91.19 162 TYR A C 1
ATOM 1276 O O . TYR A 1 162 ? -10.141 8.462 12.994 1.00 91.19 162 TYR A O 1
ATOM 1284 N N . ALA A 1 163 ? -8.442 9.528 11.987 1.00 89.06 163 ALA A N 1
ATOM 1285 C CA . ALA A 1 163 ? -7.671 9.763 13.204 1.00 89.06 163 ALA A CA 1
ATOM 1286 C C . ALA A 1 163 ? -8.385 10.729 14.164 1.00 89.06 163 ALA A C 1
ATOM 1288 O O . ALA A 1 163 ? -8.433 10.476 15.370 1.00 89.06 163 ALA A O 1
ATOM 1289 N N . LEU A 1 164 ? -8.986 11.810 13.650 1.00 88.12 164 LEU A N 1
ATOM 1290 C CA . LEU A 1 164 ? -9.715 12.794 14.462 1.00 88.12 164 LEU A CA 1
ATOM 1291 C C . LEU A 1 164 ? -10.945 12.180 15.145 1.00 88.12 164 LEU A C 1
ATOM 1293 O O . LEU A 1 164 ? -11.183 12.414 16.336 1.00 88.12 164 LEU A O 1
ATOM 1297 N N . ILE A 1 165 ? -11.699 11.356 14.413 1.00 86.75 165 ILE A N 1
ATOM 1298 C CA . ILE A 1 165 ? -12.877 10.658 14.942 1.00 86.75 165 ILE A CA 1
ATOM 1299 C C . ILE A 1 165 ? -12.443 9.600 15.962 1.00 86.75 165 ILE A C 1
ATOM 1301 O O . ILE A 1 165 ? -12.952 9.582 17.087 1.00 86.75 165 ILE A O 1
ATOM 1305 N N . GLY A 1 166 ? -11.466 8.761 15.600 1.00 81.25 166 GLY A N 1
ATOM 1306 C CA . GLY A 1 166 ? -10.952 7.691 16.453 1.00 81.25 166 GLY A CA 1
ATOM 1307 C C . GLY A 1 166 ? -10.433 8.221 17.788 1.00 81.25 166 GLY A C 1
ATOM 1308 O O . GLY A 1 166 ? -10.908 7.793 18.844 1.00 81.25 166 GLY A O 1
ATOM 1309 N N . LYS A 1 167 ? -9.539 9.217 17.751 1.00 76.12 167 LYS A N 1
ATOM 1310 C CA . LYS A 1 167 ? -8.932 9.822 18.944 1.00 76.12 167 LYS A CA 1
ATOM 1311 C C . LYS A 1 167 ? -9.980 10.432 19.871 1.00 76.12 167 LYS A C 1
ATOM 1313 O O . LYS A 1 167 ? -9.970 10.149 21.065 1.00 76.12 167 LYS A O 1
ATOM 1318 N N . THR A 1 168 ? -10.920 11.212 19.335 1.00 75.81 168 THR A N 1
ATOM 1319 C CA . THR A 1 168 ? -11.963 11.869 20.143 1.00 75.81 168 THR A CA 1
ATOM 1320 C C . THR A 1 168 ? -12.846 10.851 20.871 1.00 75.81 168 THR A C 1
ATOM 1322 O O . THR A 1 168 ? -13.141 11.019 22.055 1.00 75.81 168 THR A O 1
ATOM 1325 N N . LYS A 1 169 ? -13.236 9.758 20.202 1.00 67.94 169 LYS A N 1
ATOM 1326 C CA . LYS A 1 169 ? -14.088 8.718 20.804 1.00 67.94 169 LYS A CA 1
ATOM 1327 C C . LYS A 1 169 ? -13.340 7.856 21.824 1.00 67.94 169 LYS A C 1
ATOM 1329 O O . LYS A 1 169 ? -13.897 7.557 22.880 1.00 67.94 169 LYS A O 1
ATOM 1334 N N . HIS A 1 170 ? -12.084 7.503 21.549 1.00 64.31 170 HIS A N 1
ATOM 1335 C CA . HIS A 1 170 ? -11.262 6.706 22.465 1.00 64.31 170 HIS A CA 1
ATOM 1336 C C . HIS A 1 170 ? -10.903 7.490 23.727 1.00 64.31 170 HIS A C 1
ATOM 1338 O O . HIS A 1 170 ? -11.043 6.969 24.832 1.00 64.31 170 HIS A O 1
ATOM 1344 N N . PHE A 1 171 ? -10.514 8.758 23.576 1.00 66.38 171 PHE A N 1
ATOM 1345 C CA . PHE A 1 171 ? -10.116 9.606 24.697 1.00 66.38 171 PHE A CA 1
ATOM 1346 C C . PHE A 1 171 ? -11.300 9.919 25.618 1.00 66.38 171 PHE A C 1
ATOM 1348 O O . PHE A 1 171 ? -11.197 9.753 26.830 1.00 66.38 171 PHE A O 1
ATOM 1355 N N . HIS A 1 172 ? -12.464 10.257 25.052 1.00 63.47 172 HIS A N 1
ATOM 1356 C CA . HIS A 1 172 ? -13.682 10.465 25.839 1.00 63.47 172 HIS A CA 1
ATOM 1357 C C . HIS A 1 172 ? -14.086 9.200 26.616 1.00 63.47 172 HIS A C 1
ATOM 1359 O O . HIS A 1 172 ? -14.423 9.275 27.793 1.00 63.47 172 HIS A O 1
ATOM 1365 N N . CYS A 1 173 ? -13.994 8.017 25.999 1.00 65.19 173 CYS A N 1
ATOM 1366 C CA . CYS A 1 173 ? -14.362 6.765 26.660 1.00 65.19 173 CYS A CA 1
ATOM 1367 C C . CYS A 1 173 ? -13.342 6.311 27.726 1.00 65.19 173 CYS A C 1
ATOM 1369 O O . CYS A 1 173 ? -13.728 5.690 28.719 1.00 65.19 173 CYS A O 1
ATOM 1371 N N . ALA A 1 174 ? -12.051 6.611 27.545 1.00 65.31 174 ALA A N 1
ATOM 1372 C CA . ALA A 1 174 ? -11.018 6.357 28.549 1.00 65.31 174 ALA A CA 1
ATOM 1373 C C . ALA A 1 174 ? -11.215 7.237 29.795 1.00 65.31 174 ALA A C 1
ATOM 1375 O O . ALA A 1 174 ? -11.177 6.714 30.907 1.00 65.31 174 ALA A O 1
ATOM 1376 N N . ILE A 1 175 ? -11.520 8.526 29.601 1.00 62.06 175 ILE A N 1
ATOM 1377 C CA . ILE A 1 175 ? -11.809 9.479 30.687 1.00 62.06 175 ILE A CA 1
ATOM 1378 C C . ILE A 1 175 ? -13.056 9.055 31.472 1.00 62.06 175 ILE A C 1
ATOM 1380 O O . ILE A 1 175 ? -13.018 8.913 32.691 1.00 62.06 175 ILE A O 1
ATOM 1384 N N . VAL A 1 176 ? -14.153 8.747 30.774 1.00 60.84 176 VAL A N 1
ATOM 1385 C CA . VAL A 1 176 ? -15.399 8.325 31.437 1.00 60.84 176 VAL A CA 1
ATOM 1386 C C . VAL A 1 176 ? -15.194 7.038 32.249 1.00 60.84 176 VAL A C 1
ATOM 1388 O O . VAL A 1 176 ? -15.821 6.853 33.291 1.00 60.84 176 VAL A O 1
ATOM 1391 N N . ARG A 1 177 ? -14.282 6.147 31.833 1.00 66.69 177 ARG A N 1
ATOM 1392 C CA . ARG A 1 177 ? -13.930 4.963 32.632 1.00 66.69 177 ARG A CA 1
ATOM 1393 C C . ARG A 1 177 ? -13.041 5.261 33.824 1.00 66.69 177 ARG A C 1
ATOM 1395 O O . ARG A 1 177 ? -13.266 4.634 34.856 1.00 66.69 177 ARG A O 1
ATOM 1402 N N . SER A 1 178 ? -12.050 6.146 33.709 1.00 65.19 178 SER A N 1
ATOM 1403 C CA . SER A 1 178 ? -11.221 6.505 34.865 1.00 65.19 178 SER A CA 1
ATOM 1404 C C . SER A 1 178 ? -12.071 7.119 35.971 1.00 65.19 178 SER A C 1
ATOM 1406 O O . SER A 1 178 ? -11.898 6.753 37.127 1.00 65.19 178 SER A O 1
ATOM 1408 N N . ASP A 1 179 ? -13.063 7.938 35.617 1.00 70.94 179 ASP A N 1
ATOM 1409 C CA . ASP A 1 179 ? -13.972 8.553 36.587 1.00 70.94 179 ASP A CA 1
ATOM 1410 C C . ASP A 1 179 ? -14.857 7.508 37.285 1.00 70.94 179 ASP A C 1
ATOM 1412 O O . ASP A 1 179 ? -15.013 7.534 38.506 1.00 70.94 179 ASP A O 1
ATOM 1416 N N . ILE A 1 180 ? -15.377 6.525 36.539 1.00 67.94 180 ILE A N 1
ATOM 1417 C CA . ILE A 1 180 ? -16.162 5.413 37.101 1.00 67.94 180 ILE A CA 1
ATOM 1418 C C . ILE A 1 180 ? -15.297 4.520 37.998 1.00 67.94 180 ILE A C 1
ATOM 1420 O O . ILE A 1 180 ? -15.744 4.124 39.072 1.00 67.94 180 ILE A O 1
ATOM 1424 N N . VAL A 1 181 ? -14.067 4.195 37.591 1.00 69.06 181 VAL A N 1
ATOM 1425 C CA . VAL A 1 181 ? -13.148 3.378 38.400 1.00 69.06 181 VAL A CA 1
ATOM 1426 C C . VAL A 1 181 ? -12.736 4.126 39.666 1.00 69.06 181 VAL A C 1
ATOM 1428 O O . VAL A 1 181 ? -12.762 3.524 40.735 1.00 69.06 181 VAL A O 1
ATOM 1431 N N . CYS A 1 182 ? -12.436 5.425 39.582 1.00 66.44 182 CYS A N 1
ATOM 1432 C CA . CYS A 1 182 ? -12.164 6.273 40.745 1.00 66.44 182 CYS A CA 1
ATOM 1433 C C . CYS A 1 182 ? -13.367 6.336 41.695 1.00 66.44 182 CYS A C 1
ATOM 1435 O O . CYS A 1 182 ? -13.197 6.140 42.897 1.00 66.44 182 CYS A O 1
ATOM 1437 N N . ALA A 1 183 ? -14.584 6.519 41.173 1.00 67.19 183 ALA A N 1
ATOM 1438 C CA . ALA A 1 183 ? -15.806 6.531 41.975 1.00 67.19 183 ALA A CA 1
ATOM 1439 C C . ALA A 1 183 ? -16.080 5.172 42.644 1.00 67.19 183 ALA A C 1
ATOM 1441 O O . ALA A 1 183 ? -16.438 5.114 43.821 1.00 67.19 183 ALA A O 1
ATOM 1442 N N . VAL A 1 184 ? -15.863 4.062 41.928 1.00 68.31 184 VAL A N 1
ATOM 1443 C CA . VAL A 1 184 ? -15.975 2.704 42.484 1.00 68.31 184 VAL A CA 1
ATOM 1444 C C . VAL A 1 184 ? -14.900 2.465 43.545 1.00 68.31 184 VAL A C 1
ATOM 1446 O O . VAL A 1 184 ? -15.220 1.967 44.623 1.00 68.31 184 VAL A O 1
ATOM 1449 N N . TYR A 1 185 ? -13.655 2.870 43.295 1.00 67.44 185 TYR A N 1
ATOM 1450 C CA . TYR A 1 185 ? -12.550 2.751 44.244 1.00 67.44 185 TYR A CA 1
ATOM 1451 C C . TYR A 1 185 ? -12.815 3.552 45.529 1.00 67.44 185 TYR A C 1
ATOM 1453 O O . TYR A 1 185 ? -12.686 3.012 46.626 1.00 67.44 185 TYR A O 1
ATOM 1461 N N . GLN A 1 186 ? -13.295 4.795 45.417 1.00 71.62 186 GLN A N 1
ATOM 1462 C CA . GLN A 1 186 ? -13.721 5.598 46.570 1.00 71.62 186 GLN A CA 1
ATOM 1463 C C . GLN A 1 186 ? -14.910 4.971 47.307 1.00 71.62 186 GLN A C 1
ATOM 1465 O O . GLN A 1 186 ? -14.911 4.924 48.538 1.00 71.62 186 GLN A O 1
ATOM 1470 N N . SER A 1 187 ? -15.891 4.419 46.585 1.00 66.56 187 SER A N 1
ATOM 1471 C CA . SER A 1 187 ? -17.028 3.723 47.204 1.00 66.56 187 SER A CA 1
ATOM 1472 C C . SER A 1 187 ? -16.613 2.445 47.947 1.00 66.56 187 SER A C 1
ATOM 1474 O O . SER A 1 187 ? -17.214 2.105 48.966 1.00 66.56 187 SER A O 1
ATOM 1476 N N . ALA A 1 188 ? -15.551 1.771 47.489 1.00 63.38 188 ALA A N 1
ATOM 1477 C CA . ALA A 1 188 ? -14.971 0.608 48.153 1.00 63.38 188 ALA A CA 1
ATOM 1478 C C . ALA A 1 188 ? -14.179 0.996 49.413 1.00 63.38 188 ALA A C 1
ATOM 1480 O O . ALA A 1 188 ? -14.192 0.251 50.390 1.00 63.38 188 ALA A O 1
ATOM 1481 N N . GLN A 1 189 ? -13.547 2.176 49.433 1.00 59.72 189 GLN A N 1
ATOM 1482 C CA . GLN A 1 189 ? -12.844 2.689 50.615 1.00 59.72 189 GLN A CA 1
ATOM 1483 C C . GLN A 1 189 ? -13.782 3.227 51.711 1.00 59.72 189 GLN A C 1
ATOM 1485 O O . GLN A 1 189 ? -13.389 3.272 52.872 1.00 59.72 189 GLN A O 1
ATOM 1490 N N . HIS A 1 190 ? -15.021 3.605 51.380 1.00 52.75 190 HIS A N 1
ATOM 1491 C CA . HIS A 1 190 ? -16.027 4.055 52.357 1.00 52.75 190 HIS A CA 1
ATOM 1492 C C . HIS A 1 190 ? -16.863 2.924 52.987 1.00 52.75 190 HIS A C 1
ATOM 1494 O O . HIS A 1 190 ? -17.724 3.199 53.825 1.00 52.75 190 HIS A O 1
ATOM 1500 N N . GLN A 1 191 ? -16.626 1.650 52.648 1.00 44.91 191 GLN A N 1
ATOM 1501 C CA . GLN A 1 191 ? -17.157 0.551 53.457 1.00 44.91 191 GLN A CA 1
ATOM 1502 C C . GLN A 1 191 ? -16.267 0.355 54.691 1.00 44.91 191 GLN A C 1
ATOM 1504 O O . GLN A 1 191 ? -15.088 0.042 54.528 1.00 44.91 191 GLN A O 1
ATOM 1509 N N . PRO A 1 192 ? -16.796 0.483 55.924 1.00 44.16 192 PRO A N 1
ATOM 1510 C CA . PRO A 1 192 ? -16.032 0.133 57.110 1.00 44.16 192 PRO A CA 1
ATOM 1511 C C . PRO A 1 192 ? -15.716 -1.360 57.030 1.00 44.16 192 PRO A C 1
ATOM 1513 O O . PRO A 1 192 ? -16.602 -2.213 57.133 1.00 44.16 192 PRO A O 1
ATOM 1516 N N . THR A 1 193 ? -14.451 -1.695 56.787 1.00 44.06 193 THR A N 1
ATOM 1517 C CA . THR A 1 193 ? -14.002 -3.077 56.903 1.00 44.06 193 THR A CA 1
ATOM 1518 C C . THR A 1 193 ? -14.104 -3.469 58.381 1.00 44.06 193 THR A C 1
ATOM 1520 O O . THR A 1 193 ? -13.703 -2.696 59.256 1.00 44.06 193 THR A O 1
ATOM 1523 N N . PRO A 1 194 ? -14.606 -4.672 58.713 1.00 48.34 194 PRO A N 1
ATOM 1524 C CA . PRO A 1 194 ? -14.693 -5.135 60.102 1.00 48.34 194 PRO A CA 1
ATOM 1525 C C . PRO A 1 194 ? -13.316 -5.267 60.782 1.00 48.34 194 PRO A C 1
ATOM 1527 O O . PRO A 1 194 ? -13.247 -5.518 61.980 1.00 48.34 194 PRO A O 1
ATOM 1530 N N . PHE A 1 195 ? -12.222 -5.072 60.038 1.00 44.44 195 PHE A N 1
ATOM 1531 C CA . PHE A 1 195 ? -10.854 -5.114 60.540 1.00 44.44 195 PHE A CA 1
ATOM 1532 C C . PHE A 1 195 ? -10.393 -3.802 61.194 1.00 44.44 195 PHE A C 1
ATOM 1534 O O . PHE A 1 195 ? -9.526 -3.837 62.064 1.00 44.44 195 PHE A O 1
ATOM 1541 N N . SER A 1 196 ? -10.992 -2.651 60.853 1.00 41.53 196 SER A N 1
ATOM 1542 C CA . SER A 1 196 ? -10.607 -1.366 61.461 1.00 41.53 196 SER A CA 1
ATOM 1543 C C . SER A 1 196 ? -11.121 -1.209 62.901 1.00 41.53 196 SER A C 1
ATOM 1545 O O . SER A 1 196 ? -10.482 -0.525 63.693 1.00 41.53 196 SER A O 1
ATOM 1547 N N . ALA A 1 197 ? -12.217 -1.882 63.270 1.00 44.97 197 ALA A N 1
ATOM 1548 C CA . ALA A 1 197 ? -12.766 -1.869 64.633 1.00 44.97 197 ALA A CA 1
ATOM 1549 C C . ALA A 1 197 ? -12.042 -2.822 65.611 1.00 44.97 197 ALA A C 1
ATOM 1551 O O . ALA A 1 197 ? -12.253 -2.746 66.821 1.00 44.97 197 ALA A O 1
ATOM 1552 N N . ALA A 1 198 ? -11.188 -3.722 65.107 1.00 45.78 198 ALA A N 1
ATOM 1553 C CA . ALA A 1 198 ? -10.417 -4.646 65.941 1.00 45.78 198 ALA A CA 1
ATOM 1554 C C . ALA A 1 198 ? -9.094 -4.034 66.440 1.00 45.78 198 ALA A C 1
ATOM 1556 O O . ALA A 1 198 ? -8.619 -4.402 67.510 1.00 45.78 198 ALA A O 1
ATOM 1557 N N . PHE A 1 199 ? -8.521 -3.066 65.715 1.00 42.34 199 PHE A N 1
ATOM 1558 C CA . PHE A 1 199 ? -7.245 -2.441 66.087 1.00 42.34 199 PHE A CA 1
ATOM 1559 C C . PHE A 1 199 ? -7.376 -1.281 67.085 1.00 42.34 199 PHE A C 1
ATOM 1561 O O . PHE A 1 199 ? -6.415 -0.985 67.789 1.00 42.34 199 PHE A O 1
ATOM 1568 N N . SER A 1 200 ? -8.557 -0.669 67.224 1.00 43.12 200 SER A N 1
ATOM 1569 C CA . SER A 1 200 ? -8.789 0.391 68.220 1.00 43.12 200 SER A CA 1
ATOM 1570 C C . SER A 1 200 ? -8.943 -0.125 69.658 1.00 43.12 200 SER A C 1
ATOM 1572 O O . SER A 1 200 ? -9.027 0.681 70.575 1.00 43.12 200 SER A O 1
ATOM 1574 N N . ASN A 1 201 ? -8.992 -1.447 69.865 1.00 43.12 201 ASN A N 1
ATOM 1575 C CA . ASN A 1 201 ? -9.156 -2.075 71.184 1.00 43.12 201 ASN A CA 1
ATOM 1576 C C . ASN A 1 201 ? -7.906 -2.837 71.671 1.00 43.12 201 ASN A C 1
ATOM 1578 O O . ASN A 1 201 ? -7.978 -3.514 72.692 1.00 43.12 201 ASN A O 1
ATOM 1582 N N . ILE A 1 202 ? -6.773 -2.764 70.955 1.00 48.44 202 ILE A N 1
ATOM 1583 C CA . ILE A 1 202 ? -5.551 -3.533 71.286 1.00 48.44 202 ILE A CA 1
ATOM 1584 C C . ILE A 1 202 ? -4.377 -2.635 71.714 1.00 48.44 202 ILE A C 1
ATOM 1586 O O . ILE A 1 202 ? -3.397 -3.136 72.256 1.00 48.44 202 ILE A O 1
ATOM 1590 N N . VAL A 1 203 ? -4.478 -1.310 71.569 1.00 44.88 203 VAL A N 1
ATOM 1591 C CA . VAL A 1 203 ? -3.480 -0.377 72.118 1.00 44.88 203 VAL A CA 1
ATOM 1592 C C . VAL A 1 203 ? -4.120 0.417 73.258 1.00 44.88 203 VAL A C 1
ATOM 1594 O O . VAL A 1 203 ? -4.829 1.387 72.992 1.00 44.88 203 VAL A O 1
ATOM 1597 N N . PRO A 1 204 ? -3.913 0.027 74.528 1.00 40.62 204 PRO A N 1
ATOM 1598 C CA . PRO A 1 204 ? -4.194 0.907 75.647 1.00 40.62 204 PRO A CA 1
ATOM 1599 C C . PRO A 1 204 ? -3.213 2.078 75.554 1.00 40.62 204 PRO A C 1
ATOM 1601 O O . PRO A 1 204 ? -2.001 1.881 75.618 1.00 40.62 204 PRO A O 1
ATOM 1604 N N . CYS A 1 205 ? -3.718 3.298 75.377 1.00 44.53 205 CYS A N 1
ATOM 1605 C CA . CYS A 1 205 ? -2.930 4.485 75.682 1.00 44.53 205 CYS A CA 1
ATOM 1606 C C . CYS A 1 205 ? -2.652 4.474 77.190 1.00 44.53 205 CYS A C 1
ATOM 1608 O O . CYS A 1 205 ? -3.560 4.728 77.983 1.00 44.53 205 CYS A O 1
ATOM 1610 N N . GLU A 1 206 ? -1.420 4.154 77.590 1.00 43.72 206 GLU A N 1
ATOM 1611 C CA . GLU A 1 206 ? -0.960 4.473 78.939 1.00 43.72 206 GLU A CA 1
ATOM 1612 C C . GLU A 1 206 ? -0.983 5.999 79.135 1.00 43.72 206 GLU A C 1
ATOM 1614 O O . GLU A 1 206 ? -0.593 6.747 78.230 1.00 43.72 206 GLU A O 1
ATOM 1619 N N . PRO A 1 207 ? -1.433 6.489 80.300 1.00 44.50 207 PRO A N 1
ATOM 1620 C CA . PRO A 1 207 ? -1.363 7.899 80.621 1.00 44.50 207 PRO A CA 1
ATOM 1621 C C . PRO A 1 207 ? 0.082 8.239 80.995 1.00 44.50 207 PRO A C 1
ATOM 1623 O O . PRO A 1 207 ? 0.556 7.874 82.068 1.00 44.50 207 PRO A O 1
ATOM 1626 N N . HIS A 1 208 ? 0.788 8.967 80.129 1.00 41.44 208 HIS A N 1
ATOM 1627 C CA . HIS A 1 208 ? 2.015 9.634 80.545 1.00 41.44 208 HIS A CA 1
ATOM 1628 C C . HIS A 1 208 ? 1.656 10.779 81.495 1.00 41.44 208 HIS A C 1
ATOM 1630 O O . HIS A 1 208 ? 1.115 11.814 81.107 1.00 41.44 208 HIS A O 1
ATOM 1636 N N . THR A 1 209 ? 1.943 10.519 82.764 1.00 46.38 209 THR A N 1
ATOM 1637 C CA . THR A 1 209 ? 1.950 11.427 83.901 1.00 46.38 209 THR A CA 1
ATOM 1638 C C . THR A 1 209 ? 2.739 12.697 83.586 1.00 46.38 209 THR A C 1
ATOM 1640 O O . THR A 1 209 ? 3.884 12.639 83.138 1.00 46.38 209 THR A O 1
ATOM 1643 N N . SER A 1 210 ? 2.121 13.840 83.867 1.00 47.44 210 SER A N 1
ATOM 1644 C CA . SER A 1 210 ? 2.756 15.148 83.990 1.00 47.44 210 SER A CA 1
ATOM 1645 C C . SER A 1 210 ? 3.936 15.091 84.965 1.00 47.44 210 SER A C 1
ATOM 1647 O O . SER A 1 210 ? 3.771 14.591 86.077 1.00 47.44 210 SER A O 1
ATOM 1649 N N . LEU A 1 211 ? 5.085 15.658 84.602 1.00 43.16 211 LEU A N 1
ATOM 1650 C CA . LEU A 1 211 ? 6.092 16.092 85.570 1.00 43.16 211 LEU A CA 1
ATOM 1651 C C . LEU A 1 211 ? 6.798 17.344 85.050 1.00 43.16 211 LEU A C 1
ATOM 1653 O O . LEU A 1 211 ? 7.261 17.399 83.913 1.00 43.16 211 LEU A O 1
ATOM 1657 N N . GLU A 1 212 ? 6.763 18.343 85.921 1.00 39.06 212 GLU A N 1
ATOM 1658 C CA . GLU A 1 212 ? 7.381 19.659 85.862 1.00 39.06 212 GLU A CA 1
ATOM 1659 C C . GLU A 1 212 ? 8.886 19.589 85.560 1.00 39.06 212 GLU A C 1
ATOM 1661 O O . GLU A 1 212 ? 9.578 18.700 86.063 1.00 39.06 212 GLU A O 1
ATOM 1666 N N . ILE A 1 213 ? 9.383 20.537 84.758 1.00 43.31 213 ILE A N 1
ATOM 1667 C CA . ILE A 1 213 ? 10.297 21.646 85.118 1.00 43.31 213 ILE A CA 1
ATOM 1668 C C . ILE A 1 213 ? 10.416 22.560 83.891 1.00 43.31 213 ILE A C 1
ATOM 1670 O O . ILE A 1 213 ? 10.588 22.030 82.770 1.00 43.31 213 ILE A O 1
#

pLDDT: mean 78.14, std 16.67, range [39.06, 97.31]

Secondary structure (DSSP, 8-state):
--HHHHHHHHHHHHHHHHHHHHHHHHHHHHHHHHHHHHHHHHHHHHHHHHHHHHHHHHHHHHHHHHHHHHHHHHHHHHHHHH-TT--HHHHHHHHHHHHHHHHHHHHHIIIII---S--S-GGG-SSSHHHHHHHHHHHHTT---SSS---SHHHHHHHHHHHHHHHHHHHHHHHHHHHHHHHHHHHHHTS--TTHHHHTTS-----------

InterPro domains:
  IPR003280 Two pore domain potassium channel [PTHR11003] (25-166)
  IPR013099 Potassium channel domain [PF07885] (124-166)

Organism: Daphnia pulex (NCBI:txid6669)

Radius of gyration: 35.97 Å; chains: 1; bounding box: 66×42×124 Å